Protein AF-A0A9P5X9P0-F1 (afdb_monomer_lite)

Secondary structure (DSSP, 8-state):
-HHHHHHHHHHHHHHHHHHHHHHHIIIIITTT-SS-HHHHHHHHTTTSHHHHHHHHHHHHHHHHHHHHHHHHHHHHHTTSTTHHHHHHHHHHHHHHHHHHHHHHHHHHHHHHHHHHHHHHHHHHHHHH----HHHHHHHHHHHHHHHHHHHHHHHHHHHHHHHHH-HHHHHHHHHHHHHHHHHHHHHHHHHHHHTT---HHHHHHHHHHHHHHHHHHH-----PPP------------------

Foldseek 3Di:
DVVLVVVLVVLVVVLVVLVVVLLCCLCPVVVVPPDHSVVVCVFCLVVDPSNVVSVVSVVVSVVSVLVVVLVVLCVVCVPDPCSVVVSCVSVVVVVVVVCVVCVVVVLVVVLVVLVVVVVVCVVVCVPDDDDDPVVVLVVVLSVQLSVLSVQLVVLVVQLVVLSVPGPVSNVVSVVCSVVSVVVSVVSNVVCVVVSDPPDVVVVVVVVVVVVVVVVVVVPDDDDDDDDDDDDDDDDDDDDDDDDD

Organism: NCBI:txid1400762

Structure (mmCIF, N/CA/C/O backbone):
data_AF-A0A9P5X9P0-F1
#
_entry.id   AF-A0A9P5X9P0-F1
#
loop_
_atom_site.group_PDB
_atom_site.id
_atom_site.type_symbol
_atom_site.label_atom_id
_atom_site.label_alt_id
_atom_site.label_comp_id
_atom_site.label_asym_id
_atom_site.label_entity_id
_atom_site.label_seq_id
_atom_site.pdbx_PDB_ins_code
_atom_site.Cartn_x
_atom_site.Cartn_y
_atom_site.Cartn_z
_atom_site.occupancy
_atom_site.B_iso_or_equiv
_atom_site.auth_seq_id
_atom_site.auth_comp_id
_atom_site.auth_asym_id
_atom_site.auth_atom_id
_atom_site.pdbx_PDB_model_num
ATOM 1 N N . MET A 1 1 ? -9.613 27.907 -5.417 1.00 73.50 1 MET A N 1
ATOM 2 C CA . MET A 1 1 ? -10.307 26.993 -6.353 1.00 73.50 1 MET A CA 1
ATOM 3 C C . MET A 1 1 ? -9.582 26.877 -7.683 1.00 73.50 1 MET A C 1
ATOM 5 O O . MET A 1 1 ? -9.151 25.780 -7.995 1.00 73.50 1 MET A O 1
ATOM 9 N N . LEU A 1 2 ? -9.338 27.972 -8.414 1.00 79.88 2 LEU A N 1
ATOM 10 C CA . LEU A 1 2 ? -8.606 27.913 -9.692 1.00 79.88 2 LEU A CA 1
ATOM 11 C C . LEU A 1 2 ? -7.180 27.346 -9.561 1.00 79.88 2 LEU A C 1
ATOM 13 O O . LEU A 1 2 ? -6.832 26.442 -10.306 1.00 79.88 2 LEU A O 1
ATOM 17 N N . ALA A 1 3 ? -6.411 27.777 -8.554 1.00 85.12 3 ALA A N 1
ATOM 18 C CA . ALA A 1 3 ? -5.066 27.241 -8.293 1.00 85.12 3 ALA A CA 1
ATOM 19 C C . ALA A 1 3 ? -5.053 25.732 -7.958 1.00 85.12 3 ALA A C 1
ATOM 21 O O . ALA A 1 3 ? -4.101 25.020 -8.264 1.00 85.12 3 ALA A O 1
ATOM 22 N N . TYR A 1 4 ? -6.126 25.238 -7.334 1.00 83.38 4 TYR A N 1
ATOM 23 C CA . TYR A 1 4 ? -6.281 23.821 -7.013 1.00 83.38 4 TYR A CA 1
ATOM 24 C C . TYR A 1 4 ? -6.626 23.010 -8.264 1.00 83.38 4 TYR A C 1
ATOM 26 O O . TYR A 1 4 ? -6.019 21.979 -8.528 1.00 83.38 4 TYR A O 1
ATOM 34 N N . ALA A 1 5 ? -7.560 23.520 -9.071 1.00 82.06 5 ALA A N 1
ATOM 35 C CA . ALA A 1 5 ? -7.933 22.917 -10.342 1.00 82.06 5 ALA A CA 1
ATOM 36 C C . ALA A 1 5 ? -6.744 22.861 -11.314 1.00 82.06 5 ALA A C 1
ATOM 38 O O . ALA A 1 5 ? -6.535 21.833 -11.948 1.00 82.06 5 ALA A O 1
ATOM 39 N N . SER A 1 6 ? -5.915 23.910 -11.381 1.00 89.12 6 SER A N 1
ATOM 40 C CA . SER A 1 6 ? -4.695 23.882 -12.193 1.00 89.12 6 SER A CA 1
ATOM 41 C C . SER A 1 6 ? -3.700 22.828 -11.707 1.00 89.12 6 SER A C 1
ATOM 43 O O . SER A 1 6 ? -3.125 22.126 -12.529 1.00 89.12 6 SER A O 1
ATOM 45 N N . LEU A 1 7 ? -3.532 22.660 -10.390 1.00 86.50 7 LEU A N 1
ATOM 46 C CA . LEU A 1 7 ? -2.666 21.623 -9.810 1.00 86.50 7 LEU A CA 1
ATOM 47 C C . LEU A 1 7 ? -3.134 20.209 -10.175 1.00 86.50 7 LEU A C 1
ATOM 49 O O . LEU A 1 7 ? -2.325 19.389 -10.603 1.00 86.50 7 LEU A O 1
ATOM 53 N N . VAL A 1 8 ? -4.439 19.948 -10.060 1.00 86.56 8 VAL A N 1
ATOM 54 C CA . VAL A 1 8 ? -5.038 18.663 -10.453 1.00 86.56 8 VAL A CA 1
ATOM 55 C C . VAL A 1 8 ? -4.832 18.403 -11.942 1.00 86.56 8 VAL A C 1
ATOM 57 O O . VAL A 1 8 ? -4.399 17.319 -12.314 1.00 86.56 8 VAL A O 1
ATOM 60 N N . VAL A 1 9 ? -5.072 19.401 -12.796 1.00 88.50 9 VAL A N 1
ATOM 61 C CA . VAL A 1 9 ? -4.898 19.265 -14.251 1.00 88.50 9 VAL A CA 1
ATOM 62 C C . VAL A 1 9 ? -3.436 19.011 -14.623 1.00 88.50 9 VAL A C 1
ATOM 64 O O . VAL A 1 9 ? -3.166 18.152 -15.459 1.00 88.50 9 VAL A O 1
ATOM 67 N N . ILE A 1 10 ? -2.482 19.696 -13.989 1.00 90.38 10 ILE A N 1
ATOM 68 C CA . ILE A 1 10 ? -1.046 19.465 -14.213 1.00 90.38 10 ILE A CA 1
ATOM 69 C C . ILE A 1 10 ? -0.660 18.036 -13.807 1.00 90.38 10 ILE A C 1
ATOM 71 O O . ILE A 1 10 ? 0.044 17.347 -14.550 1.00 90.38 10 ILE A O 1
ATOM 75 N N . CYS A 1 11 ? -1.152 17.564 -12.659 1.00 84.62 11 CYS A N 1
ATOM 76 C CA . CYS A 1 11 ? -0.882 16.213 -12.176 1.00 84.62 11 CYS A CA 1
ATOM 77 C C . CYS A 1 11 ? -1.492 15.152 -13.111 1.00 84.62 11 CYS A C 1
ATOM 79 O O . CYS A 1 11 ? -0.795 14.235 -13.540 1.00 84.62 11 CYS A O 1
ATOM 81 N N . GLN A 1 12 ? -2.743 15.350 -13.540 1.00 86.19 12 GLN A N 1
ATOM 82 C CA . GLN A 1 12 ? -3.437 14.470 -14.483 1.00 86.19 12 GLN A CA 1
ATOM 83 C C . GLN A 1 12 ? -2.740 14.412 -15.848 1.00 86.19 12 GLN A C 1
ATOM 85 O O . GLN A 1 12 ? -2.609 13.345 -16.443 1.00 86.19 12 GLN A O 1
ATOM 90 N N . THR A 1 13 ? -2.256 15.555 -16.337 1.00 91.00 13 THR A N 1
ATOM 91 C CA . THR A 1 13 ? -1.505 15.633 -17.599 1.00 91.00 13 THR A CA 1
ATOM 92 C C . THR A 1 13 ? -0.189 14.860 -17.500 1.00 91.00 13 THR A C 1
ATOM 94 O O . THR A 1 13 ? 0.208 14.186 -18.448 1.00 91.00 13 THR A O 1
ATOM 97 N N . SER A 1 14 ? 0.466 14.907 -16.338 1.00 90.19 14 SER A N 1
ATOM 98 C CA . SER A 1 14 ? 1.702 14.158 -16.084 1.00 90.19 14 SER A CA 1
ATOM 99 C C . SER A 1 14 ? 1.454 12.647 -16.064 1.00 90.19 14 SER A C 1
ATOM 101 O O . SER A 1 14 ? 2.230 11.900 -16.655 1.00 90.19 14 SER A O 1
ATOM 103 N N . LEU A 1 15 ? 0.346 12.196 -15.467 1.00 88.69 15 LEU A N 1
ATOM 104 C CA . LEU A 1 15 ? -0.039 10.782 -15.476 1.00 88.69 15 LEU A CA 1
ATOM 105 C C . LEU A 1 15 ? -0.358 10.290 -16.893 1.00 88.69 15 LEU A C 1
ATOM 107 O O . LEU A 1 15 ? 0.129 9.240 -17.297 1.00 88.69 15 LEU A O 1
ATOM 111 N N . LEU A 1 16 ? -1.083 11.081 -17.690 1.00 89.19 16 LEU A N 1
ATOM 112 C CA . LEU A 1 16 ? -1.350 10.746 -19.092 1.00 89.19 16 LEU A CA 1
ATOM 113 C C . LEU A 1 16 ? -0.056 10.635 -19.915 1.00 89.19 16 LEU A C 1
ATOM 115 O O . LEU A 1 16 ? 0.085 9.733 -20.743 1.00 89.19 16 LEU A O 1
ATOM 119 N N . ALA A 1 17 ? 0.905 11.533 -19.679 1.00 90.19 17 ALA A N 1
ATOM 120 C CA . ALA A 1 17 ? 2.205 11.487 -20.338 1.00 90.19 17 ALA A CA 1
ATOM 121 C C . ALA A 1 17 ? 2.996 10.225 -19.958 1.00 90.19 17 ALA A C 1
ATOM 123 O O . ALA A 1 17 ? 3.589 9.597 -20.834 1.00 90.19 17 ALA A O 1
ATOM 124 N N . LEU A 1 18 ? 2.981 9.833 -18.679 1.00 88.06 18 LEU A N 1
ATOM 125 C CA . LEU A 1 18 ? 3.622 8.602 -18.207 1.00 88.06 18 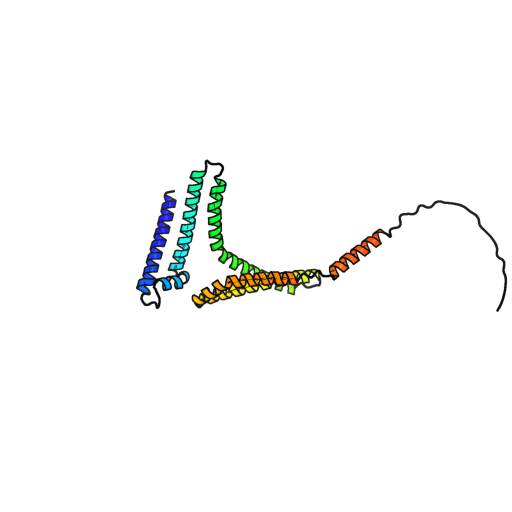LEU A CA 1
ATOM 126 C C . LEU A 1 18 ? 2.960 7.355 -18.795 1.00 88.06 18 LEU A C 1
ATOM 128 O O . LEU A 1 18 ? 3.667 6.503 -19.321 1.00 88.06 18 LEU A O 1
ATOM 132 N N . ASN A 1 19 ? 1.630 7.303 -18.810 1.00 87.12 19 ASN A N 1
ATOM 133 C CA . ASN A 1 19 ? 0.867 6.194 -19.377 1.00 87.12 19 ASN A CA 1
ATOM 134 C C . ASN A 1 19 ? 1.129 6.038 -20.890 1.00 87.12 19 ASN A C 1
ATOM 136 O O . ASN A 1 19 ? 1.378 4.944 -21.389 1.00 87.12 19 ASN A O 1
ATOM 140 N N . THR A 1 20 ? 1.211 7.156 -21.621 1.00 88.44 20 THR A N 1
ATOM 141 C CA . THR A 1 20 ? 1.586 7.142 -23.047 1.00 88.44 20 THR A CA 1
ATOM 142 C C . THR A 1 20 ? 3.012 6.623 -23.248 1.00 88.44 20 THR A C 1
ATOM 144 O O . THR A 1 20 ? 3.290 5.904 -24.208 1.00 88.44 20 THR A O 1
ATOM 147 N N . ARG A 1 21 ? 3.939 6.978 -22.351 1.00 88.62 21 ARG A N 1
ATOM 148 C CA . ARG A 1 21 ? 5.329 6.509 -22.415 1.00 88.62 21 ARG A CA 1
ATOM 149 C C . ARG A 1 21 ? 5.456 5.032 -22.076 1.00 88.62 21 ARG A C 1
ATOM 151 O O . ARG A 1 21 ? 6.222 4.340 -22.732 1.00 88.62 21 ARG A O 1
ATOM 158 N N . GLU A 1 22 ? 4.688 4.546 -21.116 1.00 85.31 22 GLU A N 1
ATOM 159 C CA . GLU A 1 22 ? 4.617 3.127 -20.782 1.00 85.31 22 GLU A CA 1
ATOM 160 C C . GLU A 1 22 ? 4.088 2.298 -21.958 1.00 85.31 22 GLU A C 1
ATOM 162 O O . GLU A 1 22 ? 4.696 1.294 -22.328 1.00 85.31 22 GLU A O 1
ATOM 167 N N . MET A 1 23 ? 3.044 2.782 -22.642 1.00 84.00 23 MET A N 1
ATOM 168 C CA . MET A 1 23 ? 2.576 2.172 -23.889 1.00 84.00 23 MET A CA 1
ATOM 169 C C . MET A 1 23 ? 3.663 2.182 -24.971 1.00 84.00 23 MET A C 1
ATOM 171 O O . MET A 1 23 ? 3.846 1.190 -25.664 1.00 84.00 23 MET A O 1
ATOM 175 N N . GLN A 1 24 ? 4.436 3.259 -25.119 1.00 86.62 24 GLN A N 1
ATOM 176 C CA . GLN A 1 24 ? 5.536 3.284 -26.092 1.00 86.62 24 GLN A CA 1
ATOM 177 C C . GLN A 1 24 ? 6.626 2.256 -25.768 1.00 86.62 24 GLN A C 1
ATOM 179 O O . GLN A 1 24 ? 7.062 1.538 -26.665 1.00 86.62 24 GLN A O 1
ATOM 184 N N . VAL A 1 25 ? 7.030 2.136 -24.502 1.00 86.69 25 VAL A N 1
ATOM 185 C CA . VAL A 1 25 ? 8.051 1.165 -24.077 1.00 86.69 25 VAL A CA 1
ATOM 186 C C . VAL A 1 25 ? 7.567 -0.271 -24.286 1.00 86.69 25 VAL A C 1
ATOM 188 O O . VAL A 1 25 ? 8.337 -1.117 -24.740 1.00 86.69 25 VAL A O 1
ATOM 191 N N . ALA A 1 26 ? 6.294 -0.546 -23.999 1.00 84.31 26 ALA A N 1
ATOM 192 C CA . ALA A 1 26 ? 5.710 -1.870 -24.174 1.00 84.31 26 ALA A CA 1
ATOM 193 C C . ALA A 1 26 ? 5.515 -2.247 -25.652 1.00 84.31 26 ALA A C 1
ATOM 195 O O . ALA A 1 26 ? 5.818 -3.369 -26.045 1.00 84.31 26 ALA A O 1
ATOM 196 N N . TYR A 1 27 ? 5.021 -1.322 -26.481 1.00 82.88 27 TYR A N 1
ATOM 197 C CA . TYR A 1 27 ? 4.648 -1.619 -27.869 1.00 82.88 27 TYR A CA 1
ATOM 198 C C . TYR A 1 27 ? 5.779 -1.411 -28.885 1.00 82.88 27 TYR A C 1
ATOM 200 O O . TYR A 1 27 ? 5.785 -2.089 -29.909 1.00 82.88 27 TYR A O 1
ATOM 208 N N . ILE A 1 28 ? 6.706 -0.476 -28.653 1.00 85.06 28 ILE A N 1
ATOM 209 C CA . ILE A 1 28 ? 7.782 -0.139 -29.602 1.00 85.06 28 ILE A CA 1
ATOM 210 C C . ILE A 1 28 ? 9.092 -0.782 -29.149 1.00 85.06 28 ILE A C 1
ATOM 212 O O . ILE A 1 28 ? 9.617 -1.656 -29.846 1.00 85.06 28 ILE A O 1
ATOM 216 N N . ASP A 1 29 ? 9.588 -0.390 -27.973 1.00 85.12 29 ASP A N 1
ATOM 217 C CA . ASP A 1 29 ? 10.908 -0.821 -27.489 1.00 85.12 29 ASP A CA 1
ATOM 218 C C . ASP A 1 29 ? 10.940 -2.325 -27.192 1.00 85.12 29 ASP A C 1
ATOM 220 O O . ASP A 1 29 ? 11.932 -2.998 -27.469 1.00 85.12 29 ASP A O 1
ATOM 224 N N . HIS A 1 30 ? 9.831 -2.867 -26.683 1.00 81.31 30 HIS A N 1
ATOM 225 C CA . HIS A 1 30 ? 9.685 -4.283 -26.343 1.00 81.31 30 HIS A CA 1
ATOM 226 C C . HIS A 1 30 ? 8.672 -4.996 -27.243 1.00 81.31 30 HIS A C 1
ATOM 228 O O . HIS A 1 30 ? 8.003 -5.937 -26.826 1.00 81.31 30 HIS A O 1
ATOM 234 N N . SER A 1 31 ? 8.621 -4.596 -28.517 1.00 76.75 31 SER A N 1
ATOM 235 C CA . SER A 1 31 ? 7.788 -5.240 -29.545 1.00 76.75 31 SER A CA 1
ATOM 236 C C . SER A 1 31 ? 8.065 -6.740 -29.720 1.00 76.75 31 SER A C 1
ATOM 238 O O . SER A 1 31 ? 7.158 -7.496 -30.055 1.00 76.75 31 SER A O 1
ATOM 240 N N . ASN A 1 32 ? 9.300 -7.183 -29.460 1.00 79.50 32 ASN A N 1
ATOM 241 C CA . ASN A 1 32 ? 9.719 -8.585 -29.576 1.00 79.50 32 ASN A CA 1
ATOM 242 C C . ASN A 1 32 ? 9.508 -9.400 -28.285 1.00 79.50 32 ASN A C 1
ATOM 244 O O . ASN A 1 32 ? 10.031 -10.512 -28.173 1.00 79.50 32 ASN A O 1
ATOM 248 N N . PHE A 1 33 ? 8.818 -8.848 -27.284 1.00 78.50 33 PHE A N 1
ATOM 249 C CA . PHE A 1 33 ? 8.523 -9.565 -26.049 1.00 78.50 33 PHE A CA 1
ATOM 250 C C . PHE A 1 33 ? 7.656 -10.797 -26.340 1.00 78.50 33 PHE A C 1
ATOM 252 O O . PHE A 1 33 ? 6.698 -10.743 -27.109 1.00 78.50 33 PHE A O 1
ATOM 259 N N . VAL A 1 34 ? 8.012 -11.931 -25.734 1.00 77.69 34 VAL A N 1
ATOM 260 C CA . VAL A 1 34 ? 7.266 -13.187 -25.871 1.00 77.69 34 VAL A CA 1
ATOM 261 C C . VAL A 1 34 ? 6.025 -13.092 -24.982 1.00 77.69 34 VAL A C 1
ATOM 263 O O . VAL A 1 34 ? 6.051 -13.501 -23.828 1.00 77.69 34 VAL A O 1
ATOM 266 N N . GLY A 1 35 ? 4.965 -12.481 -25.506 1.00 80.69 35 GLY A N 1
ATOM 267 C CA . GLY A 1 35 ? 3.707 -12.228 -24.802 1.00 80.69 35 GLY A CA 1
ATOM 268 C C . GLY A 1 35 ? 2.944 -11.066 -25.432 1.00 80.69 35 GLY A C 1
ATOM 269 O O . GLY A 1 35 ? 3.449 -10.386 -26.329 1.00 80.69 35 GLY A O 1
ATOM 270 N N . ALA A 1 36 ? 1.717 -10.816 -24.981 1.00 80.19 36 ALA A N 1
ATOM 271 C CA . ALA A 1 36 ? 1.016 -9.604 -25.394 1.00 80.19 36 ALA A CA 1
ATOM 272 C C . ALA A 1 36 ? 1.707 -8.366 -24.778 1.00 80.19 36 ALA A C 1
ATOM 274 O O . ALA A 1 36 ? 2.136 -8.423 -23.625 1.00 80.19 36 ALA A O 1
ATOM 275 N N . PRO A 1 37 ? 1.758 -7.206 -25.459 1.00 78.62 37 PRO A N 1
ATOM 276 C CA . PRO A 1 37 ? 2.313 -5.977 -24.874 1.00 78.62 37 PRO A CA 1
ATOM 277 C C . PRO A 1 37 ? 1.655 -5.573 -23.542 1.00 78.62 37 PRO A C 1
ATOM 279 O O . PRO A 1 37 ? 2.281 -4.932 -22.705 1.00 78.62 37 PRO A O 1
ATOM 282 N N . ALA A 1 38 ? 0.402 -5.982 -23.314 1.00 77.56 38 ALA A N 1
ATOM 283 C CA . ALA A 1 38 ? -0.283 -5.803 -22.035 1.00 77.56 38 ALA A CA 1
ATOM 284 C C . ALA A 1 38 ? 0.282 -6.694 -20.908 1.00 77.56 38 ALA A C 1
ATOM 286 O O . ALA A 1 38 ? 0.333 -6.253 -19.764 1.00 77.56 38 ALA A O 1
ATOM 287 N N . GLU A 1 39 ? 0.738 -7.911 -21.226 1.00 79.56 39 GLU A N 1
ATOM 288 C CA . GLU A 1 39 ? 1.374 -8.826 -20.264 1.00 79.56 39 GLU A CA 1
ATOM 289 C C . GLU A 1 39 ? 2.746 -8.296 -19.836 1.00 79.56 39 GLU A C 1
ATOM 291 O O . GLU A 1 39 ? 3.105 -8.352 -18.661 1.00 79.56 39 GLU A O 1
ATOM 296 N N . TYR A 1 40 ? 3.479 -7.677 -20.768 1.00 80.25 40 TYR A N 1
ATOM 297 C CA . TYR A 1 40 ? 4.727 -6.985 -20.452 1.00 80.25 40 TYR A CA 1
ATOM 298 C C . TYR A 1 40 ? 4.521 -5.878 -19.410 1.00 80.25 40 TYR A C 1
ATOM 300 O O . TYR A 1 40 ? 5.300 -5.780 -18.460 1.00 80.25 40 TYR A O 1
ATOM 308 N N . ILE A 1 41 ? 3.472 -5.061 -19.571 1.00 79.75 41 ILE A N 1
ATOM 309 C CA . ILE A 1 41 ? 3.139 -3.976 -18.636 1.00 79.75 41 ILE A CA 1
ATOM 310 C C . ILE A 1 41 ? 2.799 -4.551 -17.256 1.00 79.75 41 ILE A C 1
ATOM 312 O O . ILE A 1 41 ? 3.364 -4.106 -16.258 1.00 79.75 41 ILE A O 1
ATOM 316 N N . SER A 1 42 ? 1.939 -5.574 -17.181 1.00 76.44 42 SER A N 1
ATOM 317 C CA . SER A 1 42 ? 1.548 -6.169 -15.896 1.00 76.44 42 SER A CA 1
ATOM 318 C C . SER A 1 42 ? 2.714 -6.820 -15.153 1.00 76.44 42 SER A C 1
ATOM 320 O O . SER A 1 42 ? 2.791 -6.714 -13.930 1.00 76.44 42 SER A O 1
ATOM 322 N N . ASP A 1 43 ? 3.642 -7.447 -15.877 1.00 78.12 43 ASP A N 1
ATOM 323 C CA . ASP A 1 43 ? 4.802 -8.100 -15.270 1.00 78.12 43 ASP A CA 1
ATOM 324 C C . ASP A 1 43 ? 5.871 -7.098 -14.815 1.00 78.12 43 ASP A C 1
ATOM 326 O O . ASP A 1 43 ? 6.605 -7.366 -13.861 1.00 78.12 43 ASP A O 1
ATOM 330 N N . ASN A 1 44 ? 5.956 -5.931 -15.461 1.00 77.38 44 ASN A N 1
ATOM 331 C CA . ASN A 1 44 ? 7.021 -4.954 -15.224 1.00 77.38 44 ASN A CA 1
ATOM 332 C C . ASN A 1 44 ? 6.584 -3.681 -14.485 1.00 77.38 44 ASN A C 1
ATOM 334 O O . ASN A 1 44 ? 7.441 -2.842 -14.183 1.00 77.38 44 ASN A O 1
ATOM 338 N N . LEU A 1 45 ? 5.304 -3.561 -14.119 1.00 70.88 45 LEU A N 1
ATOM 339 C CA . LEU A 1 45 ? 4.704 -2.379 -13.486 1.00 70.88 45 LEU A CA 1
ATOM 340 C C . LEU A 1 45 ? 5.499 -1.870 -12.265 1.00 70.88 45 LEU A C 1
ATOM 342 O O . LEU A 1 45 ? 5.738 -0.675 -12.098 1.00 70.88 45 LEU A O 1
ATOM 346 N N . PHE A 1 46 ? 5.964 -2.790 -11.412 1.00 66.31 46 PHE A N 1
ATOM 347 C CA . PHE A 1 46 ? 6.683 -2.461 -10.173 1.00 66.31 46 PHE A CA 1
ATOM 348 C C . PHE A 1 46 ? 8.207 -2.545 -10.290 1.00 66.31 46 PHE A C 1
ATOM 350 O O . PHE A 1 46 ? 8.922 -2.167 -9.354 1.00 66.31 46 PHE A O 1
ATOM 357 N N . ILE A 1 47 ? 8.725 -3.040 -11.412 1.00 75.19 47 ILE A N 1
ATOM 358 C CA . ILE A 1 47 ? 10.164 -3.187 -11.657 1.00 75.19 47 ILE A CA 1
ATOM 359 C C . ILE A 1 47 ? 10.688 -1.925 -12.342 1.00 75.19 47 ILE A C 1
ATOM 361 O O . ILE A 1 47 ? 11.744 -1.408 -11.971 1.00 75.19 47 ILE A O 1
ATOM 365 N N . GLN A 1 48 ? 9.921 -1.383 -13.289 1.00 78.94 48 GLN A N 1
ATOM 366 C CA . GLN A 1 48 ? 10.307 -0.196 -14.034 1.00 78.94 48 GLN A CA 1
ATOM 367 C C . GLN A 1 48 ? 10.070 1.093 -13.240 1.00 78.94 48 GLN A C 1
ATOM 369 O O . GLN A 1 48 ? 9.069 1.232 -12.533 1.00 78.94 48 GLN A O 1
ATOM 374 N N . PRO A 1 49 ? 10.960 2.093 -13.383 1.00 79.56 49 PRO A N 1
ATOM 375 C CA . PRO A 1 49 ? 10.776 3.388 -12.733 1.00 79.56 49 PRO A CA 1
ATOM 376 C C . PRO A 1 49 ? 9.522 4.123 -13.234 1.00 79.56 49 PRO A C 1
ATOM 378 O O . PRO A 1 49 ? 8.967 4.932 -12.496 1.00 79.56 49 PRO A O 1
ATOM 381 N N . ILE A 1 50 ? 9.066 3.825 -14.457 1.00 82.62 50 ILE A N 1
ATOM 382 C CA . ILE A 1 50 ? 7.895 4.448 -15.087 1.00 82.62 50 ILE A CA 1
ATOM 383 C C . ILE A 1 50 ? 6.601 4.031 -14.370 1.00 82.62 50 ILE A C 1
ATOM 385 O O . ILE A 1 50 ? 5.888 4.909 -13.891 1.00 82.62 50 ILE A O 1
ATOM 389 N N . GLY A 1 51 ? 6.347 2.728 -14.193 1.00 80.88 51 GLY A N 1
ATOM 390 C CA . GLY A 1 51 ? 5.141 2.243 -13.500 1.00 80.88 51 GLY A CA 1
ATOM 391 C C . GLY A 1 51 ? 5.111 2.600 -12.004 1.00 80.88 51 GLY A C 1
ATOM 392 O O . GLY A 1 51 ? 4.063 2.934 -11.443 1.00 80.88 51 GLY A O 1
ATOM 393 N N . ARG A 1 52 ? 6.284 2.677 -11.350 1.00 77.00 52 ARG A N 1
ATOM 394 C CA . ARG A 1 52 ? 6.387 3.222 -9.980 1.00 77.00 52 ARG A CA 1
ATOM 395 C C . ARG A 1 52 ? 5.988 4.695 -9.907 1.00 77.00 52 ARG A C 1
ATOM 397 O O . ARG A 1 52 ? 5.305 5.094 -8.964 1.00 77.00 52 ARG A O 1
ATOM 404 N N . ALA A 1 53 ? 6.432 5.503 -10.871 1.00 83.50 53 ALA A N 1
ATOM 405 C CA . ALA A 1 53 ? 6.073 6.913 -10.935 1.00 83.50 53 ALA A CA 1
ATOM 406 C C . ALA A 1 53 ? 4.571 7.085 -11.203 1.00 83.50 53 ALA A C 1
ATOM 408 O O . ALA A 1 53 ? 3.929 7.864 -10.503 1.00 83.50 53 ALA A O 1
ATOM 409 N N . GLU A 1 54 ? 3.999 6.324 -12.141 1.00 83.75 54 GLU A N 1
ATOM 410 C CA . GLU A 1 54 ? 2.560 6.336 -12.440 1.00 83.75 54 GLU A CA 1
ATOM 411 C C . GLU A 1 54 ? 1.721 6.053 -11.184 1.00 83.75 54 GLU A C 1
ATOM 413 O O . GLU A 1 54 ? 0.843 6.844 -10.834 1.00 83.75 54 GLU A O 1
ATOM 418 N N . SER A 1 55 ? 2.070 5.002 -10.437 1.00 80.62 55 SER A N 1
ATOM 419 C CA . SER A 1 55 ? 1.404 4.639 -9.179 1.00 80.62 55 SER A CA 1
ATOM 420 C C . SER A 1 55 ? 1.440 5.777 -8.146 1.00 80.62 55 SER A C 1
ATOM 422 O O . SER A 1 55 ? 0.444 6.062 -7.478 1.00 80.62 55 SER A O 1
ATOM 424 N N . ALA A 1 56 ? 2.582 6.465 -8.022 1.00 83.94 56 ALA A N 1
ATOM 425 C CA . ALA A 1 56 ? 2.740 7.588 -7.099 1.00 83.94 56 ALA A CA 1
ATOM 426 C C . ALA A 1 56 ? 1.911 8.812 -7.523 1.00 83.94 56 ALA A C 1
ATOM 428 O O . ALA A 1 56 ? 1.250 9.429 -6.684 1.00 83.94 56 ALA A O 1
ATOM 429 N N . PHE A 1 57 ? 1.910 9.153 -8.815 1.00 84.12 57 PHE A N 1
ATOM 430 C CA . PHE A 1 57 ? 1.090 10.247 -9.339 1.00 84.12 57 PHE A CA 1
ATOM 431 C C . PHE A 1 57 ? -0.406 9.944 -9.212 1.00 84.12 57 PHE A C 1
ATOM 433 O O . PHE A 1 57 ? -1.159 10.841 -8.832 1.00 84.12 57 PHE A O 1
ATOM 440 N N . SER A 1 58 ? -0.828 8.694 -9.431 1.00 83.75 58 SER A N 1
ATOM 441 C CA . SER A 1 58 ? -2.219 8.268 -9.232 1.00 83.75 58 SER A CA 1
ATOM 442 C C . SER A 1 58 ? -2.669 8.508 -7.792 1.00 83.75 58 SER A C 1
ATOM 444 O O . SER A 1 58 ? -3.674 9.174 -7.566 1.00 83.75 58 SER A O 1
ATOM 446 N N . ALA A 1 59 ? -1.875 8.084 -6.804 1.00 82.44 59 ALA A N 1
ATOM 447 C CA . ALA A 1 59 ? -2.210 8.282 -5.393 1.00 82.44 59 ALA A CA 1
ATOM 448 C C . ALA A 1 59 ? -2.338 9.771 -5.005 1.00 82.44 59 ALA A C 1
ATOM 450 O O . ALA A 1 59 ? -3.189 10.148 -4.190 1.00 82.44 59 ALA A O 1
ATOM 451 N N . ILE A 1 60 ? -1.506 10.637 -5.596 1.00 83.81 60 ILE A N 1
ATOM 452 C CA . ILE A 1 60 ? -1.576 12.092 -5.396 1.00 83.81 60 ILE A CA 1
ATOM 453 C C . ILE A 1 60 ? -2.868 12.656 -6.003 1.00 83.81 60 ILE A C 1
ATOM 455 O O . ILE A 1 60 ? -3.554 13.450 -5.355 1.00 83.81 60 ILE A O 1
ATOM 459 N N . ILE A 1 61 ? -3.226 12.233 -7.217 1.00 85.94 61 ILE A N 1
ATOM 460 C CA . ILE A 1 61 ? -4.459 12.646 -7.901 1.00 85.94 61 ILE A CA 1
ATOM 461 C C . ILE A 1 61 ? -5.690 12.198 -7.120 1.00 85.94 61 ILE A C 1
ATOM 463 O O . ILE A 1 61 ? -6.602 13.002 -6.921 1.00 85.94 61 ILE A O 1
ATOM 467 N N . ASP A 1 62 ? -5.709 10.961 -6.635 1.00 81.75 62 ASP A N 1
ATOM 468 C CA . ASP A 1 62 ? -6.816 10.420 -5.847 1.00 81.75 62 ASP A CA 1
ATOM 469 C C . ASP A 1 62 ? -7.008 11.228 -4.559 1.00 81.75 62 ASP A C 1
ATOM 471 O O . ASP A 1 62 ? -8.121 11.643 -4.224 1.00 81.75 62 ASP A O 1
ATOM 475 N N . SER A 1 63 ? -5.904 11.570 -3.890 1.00 80.69 63 SER A N 1
ATOM 476 C CA . SER A 1 63 ? -5.914 12.405 -2.684 1.00 80.69 63 SER A CA 1
ATOM 477 C C . SER A 1 63 ? -6.466 13.810 -2.953 1.00 80.69 63 SER A C 1
ATOM 479 O O . SER A 1 63 ? -7.275 14.332 -2.178 1.00 80.69 63 SER A O 1
ATOM 481 N N . LEU A 1 64 ? -6.069 14.430 -4.069 1.00 82.81 64 LEU A N 1
ATOM 482 C CA . LEU A 1 64 ? -6.588 15.736 -4.476 1.00 82.81 64 LEU A CA 1
ATOM 483 C C . LEU A 1 64 ? -8.075 15.649 -4.878 1.00 82.81 64 LEU A C 1
ATOM 485 O O . LEU A 1 64 ? -8.910 16.480 -4.520 1.00 82.81 64 LEU A O 1
ATOM 489 N N . THR A 1 65 ? -8.460 14.598 -5.585 1.00 83.62 65 THR A N 1
ATOM 490 C CA . THR A 1 65 ? -9.834 14.431 -6.066 1.00 83.62 65 THR A CA 1
ATOM 491 C C . THR A 1 65 ? -10.811 14.238 -4.907 1.00 83.62 65 THR A C 1
ATOM 493 O O . THR A 1 65 ? -11.907 14.804 -4.909 1.00 83.62 65 THR A O 1
ATOM 496 N N . VAL A 1 66 ? -10.404 13.527 -3.858 1.00 77.56 66 VAL A N 1
ATOM 497 C CA . VAL A 1 66 ? -11.226 13.380 -2.654 1.00 77.56 66 VAL A CA 1
ATOM 498 C C . VAL A 1 66 ? -11.339 14.697 -1.884 1.00 77.56 66 VAL A C 1
ATOM 500 O O . VAL A 1 66 ? -12.438 15.065 -1.461 1.00 77.56 66 VAL A O 1
ATOM 503 N N . GLY A 1 67 ? -10.251 15.465 -1.764 1.00 78.00 67 GLY A N 1
ATOM 504 C CA . GLY A 1 67 ? -10.267 16.774 -1.102 1.00 78.00 67 GLY A CA 1
ATOM 505 C C . GLY A 1 67 ? -11.288 17.741 -1.714 1.00 78.00 67 GLY A C 1
ATOM 506 O O . GLY A 1 67 ? -12.072 18.366 -0.994 1.00 78.00 67 GLY A O 1
ATOM 507 N N . ILE A 1 68 ? -11.351 17.817 -3.048 1.00 83.31 68 ILE A N 1
ATOM 508 C CA . ILE A 1 68 ? -12.333 18.671 -3.736 1.00 83.31 68 ILE A CA 1
ATOM 509 C C . ILE A 1 68 ? -13.765 18.128 -3.647 1.00 83.31 68 ILE A C 1
ATOM 511 O O . ILE A 1 68 ? -14.713 18.910 -3.549 1.00 83.31 68 ILE A O 1
ATOM 515 N N . GLN A 1 69 ? -13.951 16.805 -3.643 1.00 75.94 69 GLN A N 1
ATOM 516 C CA . GLN A 1 69 ? -15.270 16.191 -3.473 1.00 75.94 69 GLN A CA 1
ATOM 517 C C . GLN A 1 69 ? -15.842 16.453 -2.073 1.00 75.94 69 GLN A C 1
ATOM 519 O O . GLN A 1 69 ? -17.015 16.816 -1.961 1.00 75.94 69 GLN A O 1
ATOM 524 N N . ILE A 1 70 ? -15.012 16.360 -1.027 1.00 77.88 70 ILE A N 1
ATOM 525 C CA . ILE A 1 70 ? -15.391 16.703 0.352 1.00 77.88 70 ILE A CA 1
ATOM 526 C C . ILE A 1 70 ? -15.735 18.190 0.454 1.00 77.88 70 ILE A C 1
ATOM 528 O O . ILE A 1 70 ? -16.768 18.536 1.025 1.00 77.88 70 ILE A O 1
ATOM 532 N N . TRP A 1 71 ? -14.923 19.073 -0.139 1.00 81.62 71 TRP A N 1
ATOM 533 C CA . TRP A 1 71 ? -15.205 20.510 -0.143 1.00 81.62 71 TRP A CA 1
ATOM 534 C C . TRP A 1 71 ? -16.545 20.833 -0.820 1.00 81.62 71 TRP A C 1
ATOM 536 O O . TRP A 1 71 ? -17.342 21.597 -0.278 1.00 81.62 71 TRP A O 1
ATOM 546 N N . ARG A 1 72 ? -16.846 20.203 -1.964 1.00 76.56 72 ARG A N 1
ATOM 547 C CA . ARG A 1 72 ? -18.121 20.389 -2.676 1.00 76.56 72 ARG A CA 1
AT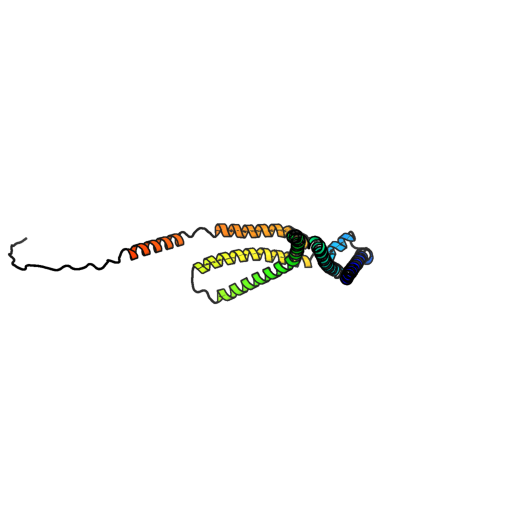OM 548 C C . ARG A 1 72 ? -19.317 19.922 -1.843 1.00 76.56 72 ARG A C 1
ATOM 550 O O . ARG A 1 72 ? -20.328 20.617 -1.793 1.00 76.56 72 ARG A O 1
ATOM 557 N N . LEU A 1 73 ? -19.204 18.769 -1.183 1.00 70.12 73 LEU A N 1
ATOM 558 C CA . LEU A 1 73 ? -20.245 18.265 -0.283 1.00 70.12 73 LEU A CA 1
ATOM 559 C C . LEU A 1 73 ? -20.432 19.187 0.925 1.00 70.12 73 LEU A C 1
ATOM 561 O O . LEU A 1 73 ? -21.563 19.489 1.293 1.00 70.12 73 LEU A O 1
ATOM 565 N N . TRP A 1 74 ? -19.341 19.691 1.498 1.00 75.12 74 TRP A N 1
ATOM 566 C CA . TRP A 1 74 ? -19.399 20.615 2.624 1.00 75.12 74 TRP A CA 1
ATOM 567 C C . TRP A 1 74 ? -20.108 21.921 2.258 1.00 75.12 74 TRP A C 1
ATOM 569 O O . TRP A 1 74 ? -21.014 22.335 2.976 1.00 75.12 74 TRP A O 1
ATOM 579 N N . VAL A 1 75 ? -19.768 22.536 1.119 1.00 81.06 75 VAL A N 1
ATOM 580 C CA . VAL A 1 75 ? -20.416 23.780 0.670 1.00 81.06 75 VAL A CA 1
ATOM 581 C C . VAL A 1 75 ? -21.924 23.583 0.488 1.00 81.06 75 VAL A C 1
ATOM 583 O O . VAL A 1 75 ? -22.699 24.392 0.993 1.00 81.06 75 VAL A O 1
ATOM 586 N N . ILE A 1 76 ? -22.346 22.491 -0.163 1.00 81.25 76 ILE A N 1
ATOM 587 C CA . ILE A 1 76 ? -23.764 22.208 -0.451 1.00 81.25 76 ILE A CA 1
ATOM 588 C C . ILE A 1 76 ? -24.561 21.923 0.829 1.00 81.25 76 ILE A C 1
ATOM 590 O O . ILE A 1 76 ? -25.673 22.423 0.988 1.00 81.25 76 ILE A O 1
ATOM 594 N N . TYR A 1 77 ? -24.005 21.132 1.748 1.00 73.94 77 TYR A N 1
ATOM 595 C CA . TYR A 1 77 ? -24.731 20.677 2.935 1.00 73.94 77 TYR A CA 1
ATOM 596 C C . TYR A 1 77 ? -24.502 21.547 4.178 1.00 73.94 77 TYR A C 1
ATOM 598 O O . TYR A 1 77 ? -25.155 21.315 5.190 1.00 73.94 77 TYR A O 1
ATOM 606 N N . SER A 1 78 ? -23.661 22.587 4.115 1.00 70.50 78 SER A N 1
ATOM 607 C CA . SER A 1 78 ? -23.348 23.481 5.249 1.00 70.50 78 SER A CA 1
ATOM 608 C C . SER A 1 78 ? -24.574 24.090 5.951 1.00 70.50 78 SER A C 1
ATOM 610 O O . SER A 1 78 ? -24.504 24.401 7.138 1.00 70.50 78 SER A O 1
ATOM 612 N N . ALA A 1 79 ? -25.711 24.209 5.256 1.00 71.12 79 ALA A N 1
ATOM 613 C CA . ALA A 1 79 ? -26.956 24.770 5.783 1.00 71.12 79 ALA A CA 1
ATOM 614 C C . ALA A 1 79 ? -27.936 23.741 6.398 1.00 71.12 79 ALA A C 1
ATOM 616 O O . ALA A 1 79 ? -28.962 24.139 6.947 1.00 71.12 79 ALA A O 1
ATOM 617 N N . THR A 1 80 ? -27.679 22.428 6.312 1.00 72.31 80 THR A N 1
ATOM 618 C CA . THR A 1 80 ? -28.623 21.376 6.757 1.00 72.31 80 THR A CA 1
ATOM 619 C C . THR A 1 80 ? -28.109 20.564 7.952 1.00 72.31 80 THR A C 1
ATOM 621 O O . THR A 1 80 ? -26.955 20.159 8.014 1.00 72.31 80 THR A O 1
ATOM 624 N N . ARG A 1 81 ? -28.997 20.245 8.908 1.00 67.56 81 ARG A N 1
ATOM 625 C CA . ARG A 1 81 ? -28.670 19.555 10.181 1.00 67.56 81 ARG A CA 1
ATOM 626 C C . ARG A 1 81 ? -28.040 18.156 10.014 1.00 67.56 81 ARG A C 1
ATOM 628 O O . ARG A 1 81 ? -27.344 17.700 10.915 1.00 67.56 81 ARG A O 1
ATOM 635 N N . TYR A 1 82 ? -28.248 17.492 8.872 1.00 64.06 82 TYR A N 1
ATOM 636 C CA . TYR A 1 82 ? -27.702 16.160 8.550 1.00 64.06 82 TYR A CA 1
ATOM 637 C C . TYR A 1 82 ? -26.350 16.191 7.810 1.00 64.06 82 TYR A C 1
ATOM 639 O O . TYR A 1 82 ? -25.851 15.139 7.408 1.00 64.06 82 TYR A O 1
ATOM 647 N N . ALA A 1 83 ? -25.734 17.370 7.659 1.00 62.12 83 ALA A N 1
ATOM 648 C CA . ALA A 1 83 ? -24.454 17.549 6.969 1.00 62.12 83 ALA A CA 1
ATOM 649 C C . ALA A 1 83 ? -23.355 16.610 7.480 1.00 62.12 83 ALA A C 1
ATOM 651 O O . ALA A 1 83 ? -22.622 16.020 6.691 1.00 62.12 83 ALA A O 1
ATOM 652 N N . PHE A 1 84 ? -23.275 16.414 8.799 1.00 64.94 84 PHE A N 1
ATOM 653 C CA . PHE A 1 84 ? -22.249 15.570 9.407 1.00 64.94 84 PHE A CA 1
ATOM 654 C C . PHE A 1 84 ? -22.350 14.101 8.966 1.00 64.94 84 PHE A C 1
ATOM 656 O O . PHE A 1 84 ? -21.333 13.515 8.614 1.00 64.94 84 PHE A O 1
ATOM 663 N N . ALA A 1 85 ? -23.550 13.513 8.893 1.00 70.19 85 ALA A N 1
ATOM 664 C CA . ALA A 1 85 ? -23.717 12.110 8.491 1.00 70.19 85 ALA A CA 1
ATOM 665 C C . ALA A 1 85 ? -23.331 11.867 7.018 1.00 70.19 85 ALA A C 1
ATOM 667 O O . ALA A 1 85 ? -22.707 10.859 6.691 1.00 70.19 85 ALA A O 1
ATOM 668 N N . ILE A 1 86 ? -23.648 12.822 6.140 1.00 67.19 86 ILE A N 1
ATOM 669 C CA . ILE A 1 86 ? -23.355 12.749 4.700 1.00 67.19 86 ILE A CA 1
ATOM 670 C C . ILE A 1 86 ? -21.860 12.978 4.415 1.00 67.19 86 ILE A C 1
ATOM 672 O O . ILE A 1 86 ? -21.342 12.448 3.439 1.00 67.19 86 ILE A O 1
ATOM 676 N N . ILE A 1 87 ? -21.148 13.715 5.276 1.00 69.94 87 ILE A N 1
ATOM 677 C CA . ILE A 1 87 ? -19.692 13.936 5.185 1.00 69.94 87 ILE A CA 1
ATOM 678 C C . ILE A 1 87 ? -18.897 12.751 5.764 1.00 69.94 87 ILE A C 1
ATOM 680 O O . ILE A 1 87 ? -17.807 12.434 5.280 1.00 69.94 87 ILE A O 1
ATOM 684 N N . ILE A 1 88 ? -19.436 12.061 6.773 1.00 76.00 88 ILE A N 1
ATOM 685 C CA . ILE A 1 88 ? -18.777 10.907 7.404 1.00 76.00 88 ILE A CA 1
ATOM 686 C C . ILE A 1 88 ? -18.630 9.737 6.423 1.00 76.00 88 ILE A C 1
ATOM 688 O O . ILE A 1 88 ? -17.589 9.096 6.395 1.00 76.00 88 ILE A O 1
ATOM 692 N N . LEU A 1 89 ? -19.624 9.477 5.573 1.00 75.88 89 LEU A N 1
ATOM 693 C CA . LEU A 1 89 ? -19.583 8.359 4.623 1.00 75.88 89 LEU A CA 1
ATOM 694 C C . LEU A 1 89 ? -18.393 8.447 3.631 1.00 75.88 89 LEU A C 1
ATOM 696 O O . LEU A 1 89 ? -17.588 7.516 3.593 1.00 75.88 89 LEU A O 1
ATOM 700 N N . PRO A 1 90 ? -18.203 9.536 2.861 1.00 72.06 90 PRO A N 1
ATOM 701 C CA . PRO A 1 90 ? -17.075 9.663 1.939 1.00 72.06 90 PRO A CA 1
ATOM 702 C C . PRO A 1 90 ? -15.723 9.806 2.650 1.00 72.06 90 PRO A C 1
ATOM 704 O O . PRO A 1 90 ? -14.719 9.327 2.129 1.00 72.06 90 PRO A O 1
ATOM 707 N N . THR A 1 91 ? -15.668 10.400 3.848 1.00 73.62 91 THR A N 1
ATOM 708 C CA . THR A 1 91 ? -14.416 10.441 4.630 1.00 73.62 91 THR A CA 1
ATOM 709 C C . THR A 1 91 ? -14.028 9.062 5.166 1.00 73.62 91 THR A C 1
ATOM 711 O O . THR A 1 91 ? -12.844 8.733 5.192 1.00 73.62 91 THR A O 1
ATOM 714 N N . LEU A 1 92 ? -15.002 8.219 5.516 1.00 73.00 92 LEU A N 1
ATOM 715 C CA . LEU A 1 92 ? -14.780 6.842 5.955 1.00 73.00 92 LEU A CA 1
ATOM 716 C C . LEU A 1 92 ? -14.331 5.937 4.798 1.00 73.00 92 LEU A C 1
ATOM 718 O O . LEU A 1 92 ? -13.416 5.136 4.977 1.00 73.00 92 LEU A O 1
ATOM 722 N N . LEU A 1 93 ? -14.895 6.108 3.598 1.00 71.69 93 LEU A N 1
ATOM 723 C CA . LEU A 1 93 ? -14.424 5.415 2.391 1.00 71.69 93 LEU A CA 1
ATOM 724 C C . LEU A 1 93 ? -13.003 5.840 1.993 1.00 71.69 93 LEU A C 1
ATOM 726 O O . LEU A 1 93 ? -12.189 4.995 1.626 1.00 71.69 93 LEU A O 1
ATOM 730 N N . PHE A 1 94 ? -12.671 7.126 2.129 1.00 68.94 94 PHE A N 1
ATOM 731 C CA . PHE A 1 94 ? -11.307 7.607 1.912 1.00 68.94 94 PHE A CA 1
ATOM 732 C C . PHE A 1 94 ? -10.319 7.046 2.939 1.00 68.94 94 PHE A C 1
ATOM 734 O O . PHE A 1 94 ? -9.241 6.582 2.575 1.00 68.94 94 PHE A O 1
ATOM 741 N N . LEU A 1 95 ? -10.703 7.023 4.219 1.00 69.69 95 LEU A N 1
ATOM 742 C CA . LEU A 1 95 ? -9.916 6.366 5.261 1.00 69.69 95 LEU A CA 1
ATOM 743 C C . LEU A 1 95 ? -9.700 4.885 4.943 1.00 69.69 95 LEU A C 1
ATOM 745 O O . LEU A 1 95 ? -8.590 4.397 5.110 1.00 69.69 95 LEU A O 1
ATOM 749 N N . CYS A 1 96 ? -10.715 4.186 4.431 1.00 69.44 96 CYS A N 1
ATOM 750 C CA . CYS A 1 96 ? -10.590 2.792 4.013 1.00 69.44 96 CYS A CA 1
ATOM 751 C C . CYS A 1 96 ? -9.538 2.613 2.903 1.00 69.44 96 CYS A C 1
ATOM 753 O O . CYS A 1 96 ? -8.672 1.749 3.023 1.00 69.44 96 CYS A O 1
ATOM 755 N N . PHE A 1 97 ? -9.534 3.475 1.883 1.00 71.31 97 PHE A N 1
ATOM 756 C CA . PHE A 1 97 ? -8.517 3.460 0.825 1.00 71.31 97 PHE A CA 1
ATOM 757 C C . PHE A 1 97 ? -7.095 3.710 1.361 1.00 71.31 97 PHE A C 1
ATOM 759 O O . PHE A 1 97 ? -6.172 2.951 1.064 1.00 71.31 97 PHE A O 1
ATOM 766 N N . VAL A 1 98 ? -6.912 4.728 2.210 1.00 69.81 98 VAL A N 1
ATOM 767 C CA . VAL A 1 98 ? -5.605 5.040 2.820 1.00 69.81 98 VAL A CA 1
ATOM 768 C C . VAL A 1 98 ? -5.128 3.908 3.734 1.00 69.81 98 VAL A C 1
ATOM 770 O O . VAL A 1 98 ? -3.937 3.596 3.762 1.00 69.81 98 VAL A O 1
ATOM 773 N N . VAL A 1 99 ? -6.041 3.259 4.460 1.00 72.00 99 VAL A N 1
ATOM 774 C CA . VAL A 1 99 ? -5.733 2.092 5.299 1.00 72.00 99 VAL A CA 1
ATOM 775 C C . VAL A 1 99 ? -5.221 0.934 4.448 1.00 72.00 99 VAL A C 1
ATOM 777 O O . VAL A 1 99 ? -4.204 0.348 4.796 1.00 72.00 99 VAL A O 1
ATOM 780 N N . ILE A 1 100 ? -5.843 0.647 3.303 1.00 66.81 100 ILE A N 1
ATOM 781 C CA . ILE A 1 100 ? -5.375 -0.417 2.400 1.00 66.81 100 ILE A CA 1
ATOM 782 C C . ILE A 1 100 ? -3.960 -0.109 1.880 1.00 66.81 100 ILE A C 1
ATOM 784 O O . ILE A 1 100 ? -3.100 -0.988 1.891 1.00 66.81 100 ILE A O 1
ATOM 788 N N . ALA A 1 101 ? -3.676 1.142 1.503 1.00 64.75 101 ALA A N 1
ATOM 789 C CA . ALA A 1 101 ? -2.345 1.551 1.045 1.00 64.75 101 ALA A CA 1
ATOM 790 C C . ALA A 1 101 ? -1.279 1.513 2.161 1.00 64.75 101 ALA A C 1
ATOM 792 O O . ALA A 1 101 ? -0.125 1.155 1.925 1.00 64.75 101 ALA A O 1
ATOM 793 N N . THR A 1 102 ? -1.655 1.860 3.393 1.00 63.16 102 THR A N 1
ATOM 794 C CA . THR A 1 102 ? -0.747 1.852 4.554 1.00 63.16 102 THR A CA 1
ATOM 795 C C . THR A 1 102 ? -0.606 0.479 5.206 1.00 63.16 102 THR A C 1
ATOM 797 O O . THR A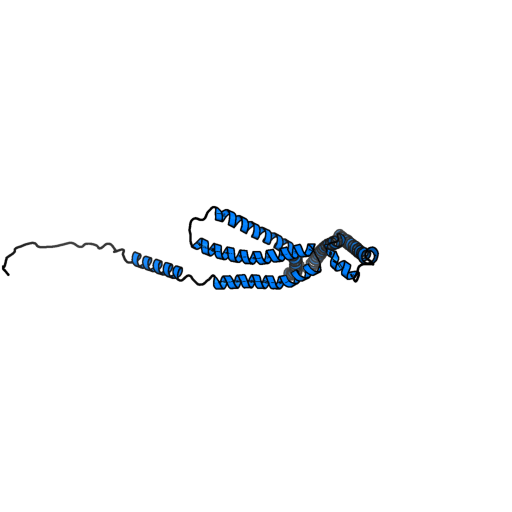 1 102 ? 0.366 0.262 5.929 1.00 63.16 102 THR A O 1
ATOM 800 N N . GLN A 1 103 ? -1.498 -0.471 4.909 1.00 68.00 103 GLN A N 1
ATOM 801 C CA . GLN A 1 103 ? -1.493 -1.826 5.462 1.00 68.00 103 GLN A CA 1
ATOM 802 C C . GLN A 1 103 ? -0.140 -2.517 5.270 1.00 68.00 103 GLN A C 1
ATOM 804 O O . GLN A 1 103 ? 0.389 -3.091 6.216 1.00 68.00 103 GLN A O 1
ATOM 809 N N . LEU A 1 104 ? 0.458 -2.393 4.082 1.00 63.16 104 LEU A N 1
ATOM 810 C CA . LEU A 1 104 ? 1.772 -2.968 3.771 1.00 63.16 104 LEU A CA 1
ATOM 811 C C . LEU A 1 104 ? 2.898 -2.368 4.629 1.00 63.16 104 LEU A C 1
ATOM 813 O O . LEU A 1 104 ? 3.809 -3.074 5.051 1.00 63.16 104 LEU A O 1
ATOM 817 N N . ALA A 1 105 ? 2.846 -1.068 4.919 1.00 67.81 105 ALA A N 1
ATOM 818 C CA . ALA A 1 105 ? 3.834 -0.425 5.783 1.00 67.81 105 ALA A CA 1
ATOM 819 C C . ALA A 1 105 ? 3.623 -0.810 7.257 1.00 67.81 105 ALA A C 1
ATOM 821 O O . ALA A 1 105 ? 4.585 -1.046 7.987 1.00 67.81 105 ALA A O 1
ATOM 822 N N . ILE A 1 106 ? 2.363 -0.909 7.689 1.00 69.75 106 ILE A N 1
ATOM 823 C CA . ILE A 1 106 ? 1.992 -1.280 9.057 1.00 69.75 106 ILE A CA 1
ATOM 824 C C . ILE A 1 106 ? 2.415 -2.722 9.355 1.00 69.75 106 ILE A C 1
ATOM 826 O O . ILE A 1 106 ? 3.003 -2.961 10.407 1.00 69.75 106 ILE A O 1
ATOM 830 N N . THR A 1 107 ? 2.201 -3.670 8.440 1.00 67.50 107 THR A N 1
ATOM 831 C CA . THR A 1 107 ? 2.627 -5.068 8.627 1.00 67.50 107 THR A CA 1
ATOM 832 C C . THR A 1 107 ? 4.147 -5.186 8.726 1.00 67.50 107 THR A C 1
ATOM 834 O O . THR A 1 107 ? 4.657 -5.847 9.631 1.00 67.50 107 THR A O 1
ATOM 837 N N . VAL A 1 108 ? 4.905 -4.461 7.900 1.00 68.75 108 VAL A N 1
ATOM 838 C CA . VAL A 1 108 ? 6.377 -4.426 7.989 1.00 68.75 108 VAL A CA 1
ATOM 839 C C . VAL A 1 108 ? 6.859 -3.808 9.312 1.00 68.75 108 VAL A C 1
ATOM 841 O O . VAL A 1 108 ? 7.779 -4.318 9.949 1.00 68.75 108 VAL A O 1
ATOM 844 N N . ILE A 1 109 ? 6.227 -2.735 9.788 1.00 73.0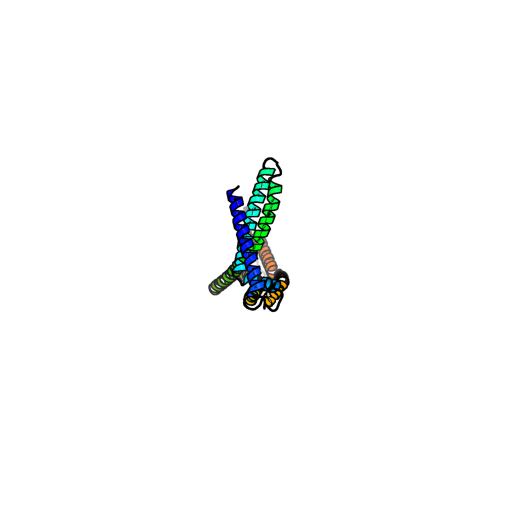6 109 ILE A N 1
ATOM 845 C CA . ILE A 1 109 ? 6.601 -2.102 11.064 1.00 73.06 109 ILE A CA 1
ATOM 846 C C . ILE A 1 109 ? 6.262 -3.013 12.254 1.00 73.06 109 ILE A C 1
ATOM 848 O O . ILE A 1 109 ? 7.070 -3.165 13.175 1.00 73.06 109 ILE A O 1
ATOM 852 N N . VAL A 1 110 ? 5.083 -3.639 12.243 1.00 67.00 110 VAL A N 1
ATOM 853 C CA . VAL A 1 110 ? 4.627 -4.542 13.308 1.00 67.00 110 VAL A CA 1
ATOM 854 C C . VAL A 1 110 ? 5.501 -5.794 13.369 1.00 67.00 110 VAL A C 1
ATOM 856 O O . VAL A 1 110 ? 5.915 -6.182 14.461 1.00 67.00 110 VAL A O 1
ATOM 859 N N . THR A 1 111 ? 5.867 -6.381 12.230 1.00 73.06 111 THR A N 1
ATOM 860 C CA . THR A 1 111 ? 6.761 -7.551 12.180 1.00 73.06 111 THR A CA 1
ATOM 861 C C . THR A 1 111 ? 8.150 -7.229 12.739 1.00 73.06 111 THR A C 1
ATOM 863 O O . THR A 1 111 ? 8.639 -7.954 13.608 1.00 73.06 111 THR A O 1
ATOM 866 N N . VAL A 1 112 ? 8.755 -6.096 12.359 1.00 72.44 112 VAL A N 1
ATOM 867 C CA . VAL A 1 112 ? 10.037 -5.633 12.932 1.00 72.44 112 VAL A CA 1
ATOM 868 C C . VAL A 1 112 ? 9.929 -5.429 14.443 1.00 72.44 112 VAL A C 1
ATOM 870 O O . VAL A 1 112 ? 10.820 -5.835 15.195 1.00 72.44 112 VAL A O 1
ATOM 873 N N . LEU A 1 113 ? 8.831 -4.840 14.917 1.00 71.94 113 LEU A N 1
ATOM 874 C CA . LEU A 1 113 ? 8.606 -4.601 16.339 1.00 71.94 113 LEU A CA 1
ATOM 875 C C . LEU A 1 113 ? 8.422 -5.909 17.123 1.00 71.94 113 LEU A C 1
ATOM 877 O O . LEU A 1 113 ? 8.944 -6.035 18.234 1.00 71.94 113 LEU A O 1
ATOM 881 N N . VAL A 1 114 ? 7.733 -6.898 16.548 1.00 74.31 114 VAL A N 1
ATOM 882 C CA . VAL A 1 114 ? 7.560 -8.236 17.131 1.00 74.31 114 VAL A CA 1
ATOM 883 C C . VAL A 1 114 ? 8.903 -8.958 17.228 1.00 74.31 114 VAL A C 1
ATOM 885 O O . VAL A 1 114 ? 9.246 -9.434 18.313 1.00 74.31 114 VAL A O 1
ATOM 888 N N . VAL A 1 115 ? 9.715 -8.950 16.165 1.00 69.25 115 VAL A N 1
ATOM 889 C CA . VAL A 1 115 ? 11.071 -9.530 16.162 1.00 69.25 115 VAL A CA 1
ATOM 890 C C . VAL A 1 115 ? 11.988 -8.815 17.167 1.00 69.25 115 VAL A C 1
ATOM 892 O O . VAL A 1 115 ? 12.691 -9.462 17.946 1.00 69.25 115 VAL A O 1
ATOM 895 N N . ALA A 1 116 ? 11.950 -7.483 17.239 1.00 74.31 116 ALA A N 1
ATOM 896 C CA . ALA A 1 116 ? 12.736 -6.708 18.201 1.00 74.31 116 ALA A CA 1
ATOM 897 C C . ALA A 1 116 ? 12.329 -6.991 19.658 1.00 74.31 116 ALA A C 1
ATOM 899 O O . ALA A 1 116 ? 13.186 -7.107 20.543 1.00 74.31 116 ALA A O 1
ATOM 900 N N . ARG A 1 117 ? 11.024 -7.138 19.921 1.00 67.12 117 ARG A N 1
ATOM 901 C CA . ARG A 1 117 ? 10.488 -7.486 21.244 1.00 67.12 117 ARG A CA 1
ATOM 902 C C . ARG A 1 117 ? 10.888 -8.908 21.652 1.00 67.12 117 ARG A C 1
ATOM 904 O O . ARG A 1 117 ? 11.286 -9.099 22.798 1.00 67.12 117 ARG A O 1
ATOM 911 N N . LEU A 1 118 ? 10.879 -9.857 20.713 1.00 65.44 118 LEU A N 1
ATOM 912 C CA . LEU A 1 118 ? 11.403 -11.227 20.842 1.00 65.44 118 LEU A CA 1
ATOM 913 C C . LEU A 1 118 ? 12.879 -11.241 21.269 1.00 65.44 118 LEU A C 1
ATOM 915 O O . LEU A 1 118 ? 13.260 -11.910 22.232 1.00 65.44 118 LEU A O 1
ATOM 919 N N . LEU A 1 119 ? 13.709 -10.452 20.584 1.00 70.81 119 LEU A N 1
ATOM 920 C CA . LEU A 1 119 ? 15.141 -10.356 20.866 1.00 70.81 119 LEU A CA 1
ATOM 921 C C . LEU A 1 119 ? 15.422 -9.671 22.210 1.00 70.81 119 LEU A C 1
ATOM 923 O O . LEU A 1 119 ? 16.329 -10.095 22.929 1.00 70.81 119 LEU A O 1
ATOM 927 N N . ARG A 1 120 ? 14.634 -8.657 22.594 1.00 69.69 120 ARG A N 1
ATOM 928 C CA . ARG A 1 120 ? 14.722 -8.036 23.928 1.00 69.69 120 ARG A CA 1
ATOM 929 C C . ARG A 1 120 ? 14.299 -8.993 25.036 1.00 69.69 120 ARG A C 1
ATOM 931 O O . ARG A 1 120 ? 15.026 -9.108 26.016 1.00 69.69 120 ARG A O 1
ATOM 938 N N . ILE A 1 121 ? 13.176 -9.695 24.877 1.00 71.69 121 ILE A N 1
ATOM 939 C CA . ILE A 1 121 ? 12.684 -10.666 25.864 1.00 71.69 121 ILE A CA 1
ATOM 940 C C . ILE A 1 121 ? 13.716 -11.765 26.072 1.00 71.69 121 ILE A C 1
ATOM 942 O O . ILE A 1 121 ? 14.074 -12.017 27.213 1.00 71.69 121 ILE A O 1
ATOM 946 N N . ARG A 1 122 ? 14.290 -12.330 25.003 1.00 65.31 122 ARG A N 1
ATOM 947 C CA . ARG A 1 122 ? 15.351 -13.342 25.103 1.00 65.31 122 ARG A CA 1
ATOM 948 C C . ARG A 1 122 ? 16.593 -12.827 25.841 1.00 65.31 122 ARG A C 1
ATOM 950 O O . ARG A 1 122 ? 17.124 -13.539 26.685 1.00 65.31 122 ARG A O 1
ATOM 957 N N . ARG A 1 123 ? 17.040 -11.595 25.565 1.00 64.94 123 ARG A N 1
ATOM 958 C CA . ARG A 1 123 ? 18.197 -10.986 26.255 1.00 64.94 123 ARG A CA 1
ATOM 959 C C . ARG A 1 123 ? 17.927 -10.713 27.735 1.00 64.94 123 ARG A C 1
ATOM 961 O O . ARG A 1 123 ? 18.810 -10.918 28.556 1.00 64.94 123 ARG A O 1
ATOM 968 N N . VAL A 1 124 ? 16.719 -10.273 28.078 1.00 65.00 124 VAL A N 1
ATOM 969 C CA . VAL A 1 124 ? 16.326 -9.980 29.465 1.00 65.00 124 VAL A CA 1
ATOM 970 C C . VAL A 1 124 ? 16.078 -11.271 30.258 1.00 65.00 124 VAL A C 1
ATOM 972 O O . VAL A 1 124 ? 16.444 -11.342 31.427 1.00 65.00 124 VAL A O 1
ATOM 975 N N . HIS A 1 125 ? 15.539 -12.317 29.622 1.00 56.62 125 HIS A N 1
ATOM 976 C CA . HIS A 1 125 ? 15.278 -13.615 30.254 1.00 56.62 125 HIS A CA 1
ATOM 977 C C . HIS A 1 125 ? 16.549 -14.351 30.683 1.00 56.62 125 HIS A C 1
ATOM 979 O O . HIS A 1 125 ? 16.565 -14.977 31.739 1.00 56.62 125 HIS A O 1
ATOM 985 N N . ILE A 1 126 ? 17.615 -14.262 29.879 1.00 60.38 126 ILE A N 1
ATOM 986 C CA . ILE A 1 126 ? 18.914 -14.879 30.191 1.00 60.38 126 ILE A CA 1
ATOM 987 C C . ILE A 1 126 ? 19.535 -14.247 31.450 1.00 60.38 126 ILE A C 1
ATOM 989 O O . ILE A 1 126 ? 20.285 -14.911 32.158 1.00 60.38 126 ILE A O 1
ATOM 993 N N . ASN A 1 127 ? 19.166 -13.004 31.779 1.00 58.53 127 ASN A N 1
ATOM 994 C CA . ASN A 1 127 ? 19.784 -12.252 32.869 1.00 58.53 127 ASN A CA 1
ATOM 995 C C . ASN A 1 127 ? 19.041 -12.321 34.217 1.00 58.53 127 ASN A C 1
ATOM 997 O O . ASN A 1 127 ? 19.595 -11.844 35.201 1.00 58.53 127 ASN A O 1
ATOM 1001 N N . LEU A 1 128 ? 17.809 -12.852 34.299 1.00 61.69 128 LEU A N 1
ATOM 1002 C CA . LEU A 1 128 ? 16.944 -12.610 35.475 1.00 61.69 128 LEU A CA 1
ATOM 1003 C C . LEU A 1 128 ? 16.219 -13.823 36.081 1.00 61.69 128 LEU A C 1
ATOM 1005 O O . LEU A 1 128 ? 15.453 -13.638 37.025 1.00 61.69 128 LEU A O 1
ATOM 1009 N N . MET A 1 129 ? 16.396 -15.054 35.595 1.00 56.53 129 MET A N 1
ATOM 1010 C CA . MET A 1 129 ? 15.496 -16.148 35.992 1.00 56.53 129 MET A CA 1
ATOM 1011 C C . MET A 1 129 ? 15.848 -16.809 37.341 1.00 56.53 129 MET A C 1
ATOM 1013 O O . MET A 1 129 ? 16.360 -17.923 37.404 1.00 56.53 129 MET A O 1
ATOM 1017 N N . GLY A 1 130 ? 15.501 -16.100 38.420 1.00 52.59 130 GLY A N 1
ATOM 1018 C CA . GLY A 1 130 ? 15.082 -16.651 39.710 1.00 52.59 130 GLY A CA 1
ATOM 1019 C C . GLY A 1 130 ? 13.558 -16.867 39.741 1.00 52.59 130 GLY A C 1
ATOM 1020 O O . GLY A 1 130 ? 12.789 -16.192 39.064 1.00 52.59 130 GLY A O 1
ATOM 1021 N N . THR A 1 131 ? 13.131 -17.877 40.484 1.00 61.22 131 THR A N 1
ATOM 1022 C CA . THR A 1 131 ? 11.940 -18.716 40.288 1.00 61.22 131 THR A CA 1
ATOM 1023 C C . THR A 1 131 ? 10.592 -18.083 40.691 1.00 61.22 131 THR A C 1
ATOM 1025 O O . THR A 1 131 ? 10.396 -17.744 41.854 1.00 61.22 131 THR A O 1
ATOM 1028 N N . SER A 1 132 ? 9.599 -18.045 39.785 1.00 65.44 132 SER A N 1
ATOM 1029 C CA . SER A 1 132 ? 8.166 -18.052 40.154 1.00 65.44 132 SER A CA 1
ATOM 1030 C C . SER A 1 132 ? 7.301 -18.747 39.089 1.00 65.44 132 SER A C 1
ATOM 1032 O O . SER A 1 132 ? 7.446 -18.505 37.888 1.00 65.44 132 SER A O 1
ATOM 1034 N N . ASP A 1 133 ? 6.405 -19.645 39.514 1.00 64.19 133 ASP A N 1
ATOM 1035 C CA . ASP A 1 133 ? 5.631 -20.515 38.607 1.00 64.19 133 ASP A CA 1
ATOM 1036 C C . ASP A 1 133 ? 4.556 -19.769 37.799 1.00 64.19 133 ASP A C 1
ATOM 1038 O O . ASP A 1 133 ? 4.209 -20.181 36.692 1.00 64.19 133 ASP A O 1
ATOM 1042 N N . ILE A 1 134 ? 4.113 -18.607 38.286 1.00 61.25 134 ILE A N 1
ATOM 1043 C CA . ILE A 1 134 ? 3.198 -17.706 37.570 1.00 61.25 134 ILE A CA 1
ATOM 1044 C C . ILE A 1 134 ? 3.871 -17.151 36.305 1.00 61.25 134 ILE A C 1
ATOM 1046 O O . ILE A 1 134 ? 3.269 -17.127 35.232 1.00 61.25 134 ILE A O 1
ATOM 1050 N N . SER A 1 135 ? 5.153 -16.784 36.389 1.00 61.03 135 SER A N 1
ATOM 1051 C CA . SER A 1 135 ? 5.900 -16.237 35.249 1.00 61.03 135 SER A CA 1
ATOM 1052 C C . SER A 1 135 ? 6.079 -17.265 34.128 1.00 61.03 135 SER A C 1
ATOM 1054 O O . SER A 1 135 ? 6.066 -16.896 32.956 1.00 61.03 135 SER A O 1
ATOM 1056 N N . LYS A 1 136 ? 6.175 -18.562 34.460 1.00 65.00 136 LYS A N 1
ATOM 1057 C CA . LYS A 1 136 ? 6.294 -19.650 33.471 1.00 65.00 136 LYS A CA 1
ATOM 1058 C C . LYS A 1 136 ? 5.021 -19.810 32.633 1.00 65.00 136 LYS A C 1
ATOM 1060 O O . LYS A 1 136 ? 5.116 -19.961 31.417 1.00 65.00 136 LYS A O 1
ATOM 1065 N N . GLN A 1 137 ? 3.840 -19.722 33.252 1.00 66.88 137 GLN A N 1
ATOM 1066 C CA . GLN A 1 137 ? 2.560 -19.798 32.532 1.00 66.88 137 GLN A CA 1
ATOM 1067 C C . GLN A 1 137 ? 2.341 -18.596 31.605 1.00 66.88 137 GLN A C 1
ATOM 1069 O O . GLN A 1 137 ? 1.993 -18.780 30.438 1.00 66.88 137 GLN A O 1
ATOM 1074 N N . TYR A 1 138 ? 2.605 -17.373 32.077 1.00 65.12 138 TYR A N 1
ATOM 1075 C CA . TYR A 1 138 ? 2.517 -16.181 31.226 1.00 65.12 138 TYR A CA 1
ATOM 1076 C C . TYR A 1 138 ? 3.541 -16.211 30.084 1.00 65.12 138 TYR A C 1
ATOM 1078 O O . TYR A 1 138 ? 3.202 -15.877 28.949 1.00 65.12 138 TYR A O 1
ATOM 1086 N N . MET A 1 139 ? 4.766 -16.674 30.348 1.00 72.06 139 MET A N 1
ATOM 1087 C CA . MET A 1 139 ? 5.802 -16.805 29.323 1.00 72.06 139 MET A CA 1
ATOM 1088 C C . MET A 1 139 ? 5.440 -17.847 28.258 1.00 72.06 139 MET A C 1
ATOM 1090 O O . MET A 1 139 ? 5.701 -17.617 27.083 1.00 72.06 139 MET A O 1
ATOM 1094 N N . SER A 1 140 ? 4.771 -18.944 28.630 1.00 71.69 140 SER A N 1
ATOM 1095 C CA . SER A 1 140 ? 4.276 -19.943 27.673 1.00 71.69 140 SER A CA 1
ATOM 1096 C C . SER A 1 140 ? 3.219 -19.370 26.725 1.00 71.69 140 SER A C 1
ATOM 1098 O O . SER A 1 140 ? 3.275 -19.635 25.529 1.00 71.69 140 SER A O 1
ATOM 1100 N N . ILE A 1 141 ? 2.273 -18.565 27.227 1.00 68.81 141 ILE A N 1
ATOM 1101 C CA . ILE A 1 141 ? 1.235 -17.922 26.398 1.00 68.81 141 ILE A CA 1
ATOM 1102 C C . ILE A 1 141 ? 1.865 -16.887 25.459 1.00 68.81 141 ILE A C 1
ATOM 1104 O O . ILE A 1 141 ? 1.528 -16.825 24.279 1.00 68.81 141 ILE A O 1
ATOM 1108 N N . VAL A 1 142 ? 2.812 -16.089 25.961 1.00 67.75 142 VAL A N 1
ATOM 1109 C CA . VAL A 1 142 ? 3.542 -15.119 25.134 1.00 67.75 142 VAL A CA 1
ATOM 1110 C C . VAL A 1 142 ? 4.373 -15.831 24.064 1.00 67.75 142 VAL A C 1
ATOM 1112 O O . VAL A 1 142 ? 4.312 -15.434 22.905 1.00 67.75 142 VAL A O 1
ATOM 1115 N N . ALA A 1 143 ? 5.089 -16.905 24.411 1.00 71.62 143 ALA A N 1
ATOM 1116 C CA . ALA A 1 143 ? 5.847 -17.716 23.456 1.00 71.62 143 ALA A CA 1
ATOM 1117 C C . ALA A 1 143 ? 4.944 -18.322 22.370 1.00 71.62 143 ALA A C 1
ATOM 1119 O O . ALA A 1 143 ? 5.305 -18.331 21.199 1.00 71.62 143 ALA A O 1
ATOM 1120 N N . MET A 1 144 ? 3.742 -18.748 22.746 1.00 72.94 144 MET A N 1
ATOM 1121 C CA . MET A 1 144 ? 2.750 -19.320 21.841 1.00 72.94 144 MET A CA 1
ATOM 1122 C C . MET A 1 144 ? 2.185 -18.298 20.837 1.00 72.94 144 MET A C 1
ATOM 1124 O O . MET A 1 144 ? 2.049 -18.595 19.648 1.00 72.94 144 MET A O 1
ATOM 1128 N N . LEU A 1 145 ? 1.881 -17.077 21.293 1.00 69.81 145 LEU A N 1
ATOM 1129 C CA . LEU A 1 145 ? 1.462 -15.978 20.412 1.00 69.81 145 LEU A CA 1
ATOM 1130 C C . LEU A 1 145 ? 2.586 -15.572 19.456 1.00 69.81 145 LEU A C 1
ATOM 1132 O O . LEU A 1 145 ? 2.356 -15.325 18.276 1.00 69.81 145 LEU A O 1
ATOM 1136 N N . VAL A 1 146 ? 3.811 -15.542 19.971 1.00 71.00 146 VAL A N 1
ATOM 1137 C CA . VAL A 1 146 ? 5.012 -15.190 19.218 1.00 71.00 146 VAL A CA 1
ATOM 1138 C C . VAL A 1 146 ? 5.346 -16.225 18.140 1.00 71.00 146 VAL A C 1
ATOM 1140 O O . VAL A 1 146 ? 5.691 -15.842 17.028 1.00 71.00 146 VAL A O 1
ATOM 1143 N N . GLU A 1 147 ? 5.212 -17.518 18.429 1.00 72.94 147 GLU A N 1
ATOM 1144 C CA . GLU A 1 147 ? 5.407 -18.598 17.450 1.00 72.94 147 GLU A CA 1
ATOM 1145 C C . GLU A 1 147 ? 4.401 -18.508 16.294 1.00 72.94 147 GLU A C 1
ATOM 1147 O O . GLU A 1 147 ? 4.752 -18.727 15.138 1.00 72.94 147 GLU A O 1
ATOM 1152 N N . SER A 1 148 ? 3.165 -18.102 16.594 1.00 75.88 148 SER A N 1
ATOM 1153 C CA . SER A 1 148 ? 2.116 -17.919 15.584 1.00 75.88 148 SER A CA 1
ATOM 1154 C C . SER A 1 148 ? 2.375 -16.689 14.705 1.00 75.88 148 SER A C 1
ATOM 1156 O O . SER A 1 148 ? 2.151 -16.734 13.500 1.00 75.88 148 SER A O 1
ATOM 1158 N N . TYR A 1 149 ? 2.926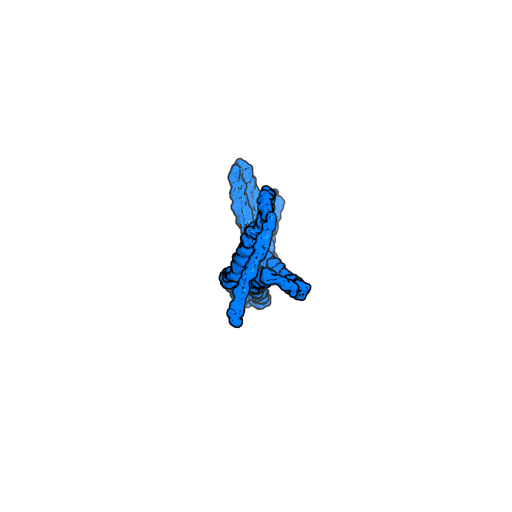 -15.619 15.286 1.00 73.31 149 TYR A N 1
ATOM 1159 C CA . TYR A 1 149 ? 3.383 -14.437 14.544 1.00 73.31 149 TYR A CA 1
ATOM 1160 C C . TYR A 1 149 ? 4.630 -14.718 13.693 1.00 73.31 149 TYR A C 1
ATOM 1162 O O . TYR A 1 149 ? 4.818 -14.123 12.635 1.00 73.31 149 TYR A O 1
ATOM 1170 N N . ALA A 1 150 ? 5.492 -15.638 14.137 1.00 74.25 150 ALA A N 1
ATOM 1171 C CA . ALA A 1 150 ? 6.667 -16.037 13.374 1.00 74.25 150 ALA A CA 1
ATOM 1172 C C . ALA A 1 150 ? 6.274 -16.713 12.051 1.00 74.25 150 ALA A C 1
ATOM 1174 O O . ALA A 1 150 ? 6.911 -16.452 11.033 1.00 74.25 150 ALA A O 1
ATOM 1175 N N . LEU A 1 151 ? 5.204 -17.517 12.044 1.00 77.75 151 LEU A N 1
ATOM 1176 C CA . LEU A 1 151 ? 4.700 -18.173 10.834 1.00 77.75 151 LEU A CA 1
ATOM 1177 C C . LEU A 1 151 ? 4.279 -17.154 9.761 1.00 77.75 151 LEU A C 1
ATOM 1179 O O . LEU A 1 151 ? 4.686 -17.279 8.608 1.00 77.75 151 LEU A O 1
ATOM 1183 N N . GLU A 1 152 ? 3.538 -16.116 10.156 1.00 73.19 152 GLU A N 1
ATOM 1184 C CA . GLU A 1 152 ? 3.131 -15.017 9.268 1.00 73.19 152 GLU A CA 1
ATOM 1185 C C . GLU A 1 152 ? 4.351 -14.222 8.762 1.00 73.19 152 GLU A C 1
ATOM 1187 O O . GLU A 1 152 ? 4.480 -13.960 7.564 1.00 73.19 152 GLU A O 1
ATOM 1192 N N . SER A 1 153 ? 5.337 -13.966 9.629 1.00 74.56 153 SER A N 1
ATOM 1193 C CA . SER A 1 153 ? 6.568 -13.263 9.239 1.00 74.56 153 SER A CA 1
ATOM 1194 C C . SER A 1 153 ? 7.455 -14.047 8.259 1.00 74.56 153 SER A C 1
ATOM 1196 O O . SER A 1 153 ? 8.070 -13.466 7.366 1.00 74.56 153 SER A O 1
ATOM 1198 N N . VAL A 1 154 ? 7.523 -15.376 8.389 1.00 81.75 154 VAL A N 1
ATOM 1199 C CA . VAL A 1 154 ? 8.278 -16.233 7.460 1.00 81.75 154 VAL A CA 1
ATOM 1200 C C . VAL A 1 154 ? 7.595 -16.251 6.096 1.00 81.75 154 VAL A C 1
ATOM 1202 O O . VAL A 1 154 ? 8.273 -16.223 5.069 1.00 81.75 154 VAL A O 1
ATOM 1205 N N . TRP A 1 155 ? 6.261 -16.251 6.081 1.00 80.19 155 TRP A N 1
ATOM 1206 C CA . TRP A 1 155 ? 5.482 -16.252 4.850 1.00 80.19 155 TRP A CA 1
ATOM 1207 C C . TRP A 1 155 ? 5.620 -14.942 4.066 1.00 80.19 155 TRP A C 1
ATOM 1209 O O . TRP A 1 155 ? 5.888 -14.958 2.864 1.00 80.19 155 TRP A O 1
ATOM 1219 N N . THR A 1 156 ? 5.523 -13.798 4.747 1.00 73.50 156 THR A N 1
ATOM 1220 C CA . THR A 1 156 ? 5.727 -12.478 4.128 1.00 73.50 156 THR A CA 1
ATOM 1221 C C . THR A 1 156 ? 7.161 -12.290 3.629 1.00 73.50 156 THR A C 1
ATOM 1223 O O . THR A 1 156 ? 7.370 -11.748 2.543 1.00 73.50 156 THR A O 1
ATOM 1226 N N . LEU A 1 157 ? 8.157 -12.811 4.354 1.00 75.50 157 LEU A N 1
ATOM 1227 C CA . LEU A 1 157 ? 9.551 -12.822 3.909 1.00 75.50 157 LEU A CA 1
ATOM 1228 C C . LEU A 1 157 ? 9.750 -13.697 2.660 1.00 75.50 157 LEU A C 1
ATOM 1230 O O . LEU A 1 157 ? 10.457 -13.293 1.739 1.00 75.50 157 LEU A O 1
ATOM 1234 N N . ALA A 1 158 ? 9.116 -14.870 2.595 1.00 79.94 158 ALA A N 1
ATOM 1235 C CA . ALA A 1 158 ? 9.172 -15.743 1.423 1.00 79.94 158 ALA A CA 1
ATOM 1236 C C . ALA A 1 158 ? 8.532 -15.083 0.191 1.00 79.94 158 ALA A C 1
ATOM 1238 O O . ALA A 1 158 ? 9.120 -15.111 -0.890 1.00 79.94 158 ALA A O 1
ATOM 1239 N N . ALA A 1 159 ? 7.387 -14.414 0.364 1.00 74.62 159 ALA A N 1
ATOM 1240 C CA . ALA A 1 159 ? 6.745 -13.634 -0.692 1.00 74.62 159 ALA A CA 1
ATOM 1241 C C . ALA A 1 159 ? 7.629 -12.466 -1.167 1.00 74.62 159 ALA A C 1
ATOM 1243 O O . ALA A 1 159 ? 7.727 -12.210 -2.367 1.00 74.62 159 ALA A O 1
ATOM 1244 N N . LEU A 1 160 ? 8.326 -11.795 -0.243 1.00 75.88 160 LEU A N 1
ATOM 1245 C CA . LEU A 1 160 ? 9.276 -10.730 -0.567 1.00 75.88 160 LEU A CA 1
ATOM 1246 C C . LEU A 1 160 ? 10.487 -11.256 -1.350 1.00 75.88 160 LEU A C 1
ATOM 1248 O O . LEU A 1 160 ? 10.913 -10.623 -2.308 1.00 75.88 160 LEU A O 1
ATOM 1252 N N . ILE A 1 161 ? 11.037 -12.415 -0.985 1.00 77.38 161 ILE A N 1
ATOM 1253 C CA . ILE A 1 161 ? 12.143 -13.041 -1.728 1.00 77.38 161 ILE A CA 1
ATOM 1254 C C . ILE A 1 161 ? 11.669 -13.491 -3.117 1.00 77.38 161 ILE A C 1
ATOM 1256 O O . ILE A 1 161 ? 12.380 -13.296 -4.103 1.00 77.38 161 ILE A O 1
ATOM 1260 N N . ALA A 1 162 ? 10.454 -14.035 -3.214 1.00 81.38 162 ALA A N 1
ATOM 1261 C CA . ALA A 1 162 ? 9.847 -14.429 -4.482 1.00 81.38 162 ALA A CA 1
ATOM 1262 C C . ALA A 1 162 ? 9.660 -13.239 -5.435 1.00 81.38 162 ALA A C 1
ATOM 1264 O O . ALA A 1 162 ? 9.835 -13.400 -6.643 1.00 81.38 162 ALA A O 1
ATOM 1265 N N . LEU A 1 163 ? 9.407 -12.042 -4.893 1.00 72.88 163 LEU A N 1
ATOM 1266 C CA . LEU A 1 163 ? 9.321 -10.794 -5.654 1.00 72.88 163 LEU A CA 1
ATOM 1267 C C . LEU A 1 163 ? 10.643 -10.429 -6.352 1.00 72.88 163 LEU A C 1
ATOM 1269 O O . LEU A 1 163 ? 10.616 -9.820 -7.416 1.00 72.88 163 LEU A O 1
ATOM 1273 N N . PHE A 1 164 ? 11.794 -10.838 -5.807 1.00 75.50 164 PHE A N 1
ATOM 1274 C CA . PHE A 1 164 ? 13.103 -10.625 -6.439 1.00 75.50 164 PHE A CA 1
ATOM 1275 C C . PHE A 1 164 ? 13.497 -11.718 -7.440 1.00 75.50 164 PHE A C 1
ATOM 1277 O O . PHE A 1 164 ? 14.463 -11.530 -8.177 1.00 75.50 164 PHE A O 1
ATOM 1284 N N . GLN A 1 165 ? 12.795 -12.856 -7.461 1.00 76.69 165 GLN A N 1
ATOM 1285 C CA . GLN A 1 165 ? 13.088 -13.956 -8.381 1.00 76.69 165 GLN A CA 1
ATOM 1286 C C . GLN A 1 165 ? 12.165 -13.967 -9.600 1.00 76.69 165 GLN A C 1
ATOM 1288 O O . GLN A 1 165 ? 12.684 -13.977 -10.710 1.00 76.69 165 GLN A O 1
ATOM 1293 N N . ASN A 1 166 ? 10.834 -14.013 -9.420 1.00 71.94 166 ASN A N 1
ATOM 1294 C CA . ASN A 1 166 ? 9.870 -14.183 -10.521 1.00 71.94 166 ASN A CA 1
ATOM 1295 C C . ASN A 1 166 ? 8.443 -13.715 -10.157 1.00 71.94 166 ASN A C 1
ATOM 1297 O O . ASN A 1 166 ? 7.940 -14.021 -9.072 1.00 71.94 166 ASN A O 1
ATOM 1301 N N . THR A 1 167 ? 7.732 -13.110 -11.117 1.00 71.62 167 THR A N 1
ATOM 1302 C CA . THR A 1 167 ? 6.342 -12.625 -10.963 1.00 71.62 167 THR A CA 1
ATOM 1303 C C . THR A 1 167 ? 5.357 -13.750 -10.617 1.00 71.62 167 THR A C 1
ATOM 1305 O O . THR A 1 167 ? 4.517 -13.602 -9.727 1.00 71.62 167 THR A O 1
ATOM 1308 N N . SER A 1 168 ? 5.504 -14.931 -11.226 1.00 73.06 168 SER A N 1
ATOM 1309 C CA . SER A 1 168 ? 4.620 -16.081 -10.976 1.00 73.06 168 SER A CA 1
ATOM 1310 C C . SER A 1 168 ? 4.763 -16.641 -9.556 1.00 73.06 168 SER A C 1
ATOM 1312 O O . SER A 1 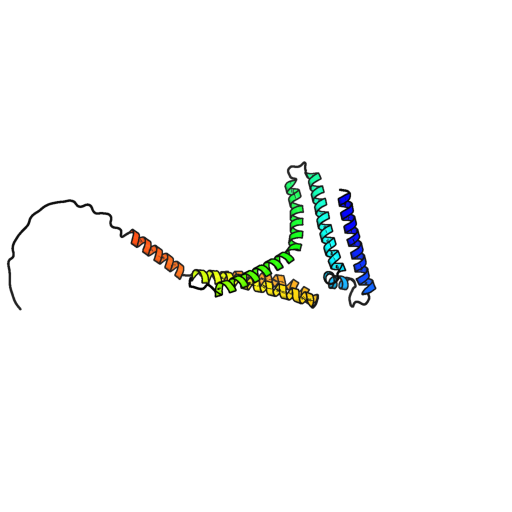168 ? 3.771 -17.008 -8.926 1.00 73.06 168 SER A O 1
ATOM 1314 N N . ALA A 1 169 ? 5.981 -16.649 -9.008 1.00 74.12 169 ALA A N 1
ATOM 1315 C CA . ALA A 1 169 ? 6.217 -17.096 -7.640 1.00 74.12 169 ALA A CA 1
ATOM 1316 C C . ALA A 1 169 ? 5.544 -16.150 -6.634 1.00 74.12 169 ALA A C 1
ATOM 1318 O O . ALA A 1 169 ? 4.849 -16.614 -5.731 1.00 74.12 169 ALA A O 1
ATOM 1319 N N . PHE A 1 170 ? 5.660 -14.832 -6.835 1.00 74.56 170 PHE A N 1
ATOM 1320 C CA . PHE A 1 170 ? 4.966 -13.842 -6.009 1.00 74.56 170 PHE A CA 1
ATOM 1321 C C . PHE A 1 170 ? 3.444 -14.047 -6.018 1.00 74.56 170 PHE A C 1
ATOM 1323 O O . PHE A 1 170 ? 2.829 -14.085 -4.952 1.00 74.56 170 PHE A O 1
ATOM 1330 N N . THR A 1 171 ? 2.838 -14.259 -7.193 1.00 72.62 171 THR A N 1
ATOM 1331 C CA . THR A 1 171 ? 1.388 -14.502 -7.280 1.00 72.62 171 THR A CA 1
ATOM 1332 C C . THR A 1 171 ? 0.957 -15.768 -6.537 1.00 72.62 171 THR A C 1
ATOM 1334 O O . THR A 1 171 ? -0.072 -15.751 -5.863 1.00 72.62 171 THR A O 1
ATOM 1337 N N . PHE A 1 172 ? 1.747 -16.846 -6.572 1.00 81.12 172 PHE A N 1
ATOM 1338 C CA . PHE A 1 172 ? 1.468 -18.052 -5.789 1.00 81.12 172 PHE A CA 1
ATOM 1339 C C . PHE A 1 172 ? 1.474 -17.764 -4.280 1.00 81.12 172 PHE A C 1
ATOM 1341 O O . PHE A 1 172 ? 0.501 -18.070 -3.589 1.00 81.12 172 PHE A O 1
ATOM 1348 N N . PHE A 1 173 ? 2.523 -17.108 -3.771 1.00 79.31 173 PHE A N 1
ATOM 1349 C CA . PHE A 1 173 ? 2.611 -16.762 -2.349 1.00 79.31 173 PHE A CA 1
ATOM 1350 C C . PHE A 1 173 ? 1.491 -15.816 -1.908 1.00 79.31 173 PHE A C 1
ATOM 1352 O O . PHE A 1 173 ? 0.904 -16.041 -0.853 1.00 79.31 173 PHE A O 1
ATOM 1359 N N . ALA A 1 174 ? 1.145 -14.818 -2.727 1.00 74.81 174 ALA A N 1
ATOM 1360 C CA . ALA A 1 174 ? 0.070 -13.871 -2.443 1.00 74.81 174 ALA A CA 1
ATOM 1361 C C . ALA A 1 174 ? -1.307 -14.552 -2.343 1.00 74.81 174 ALA A C 1
ATOM 1363 O O . ALA A 1 174 ? -2.074 -14.261 -1.427 1.00 74.81 174 ALA A O 1
ATOM 1364 N N . ASN A 1 175 ? -1.609 -15.497 -3.241 1.00 76.06 175 ASN A N 1
ATOM 1365 C CA . ASN A 1 175 ? -2.867 -16.249 -3.199 1.00 76.06 175 ASN A CA 1
ATOM 1366 C C . ASN A 1 175 ? -2.943 -17.179 -1.978 1.00 76.06 175 ASN A C 1
ATOM 1368 O O . ASN A 1 175 ? -3.998 -17.310 -1.353 1.00 76.06 175 ASN A O 1
ATOM 1372 N N . CYS A 1 176 ? -1.820 -17.794 -1.605 1.00 78.25 176 CYS A N 1
ATOM 1373 C CA . CYS A 1 176 ? -1.741 -18.703 -0.467 1.00 78.25 176 CYS A CA 1
ATOM 1374 C C . CYS A 1 176 ? -1.682 -17.992 0.901 1.00 78.25 176 CYS A C 1
ATOM 1376 O O . CYS A 1 176 ? -2.029 -18.624 1.900 1.00 78.25 176 CYS A O 1
ATOM 1378 N N . SER A 1 177 ? -1.334 -16.699 0.968 1.00 75.00 177 SER A N 1
ATOM 1379 C CA . SER A 1 177 ? -1.299 -15.924 2.225 1.00 75.00 177 SER A CA 1
ATOM 1380 C C . SER A 1 177 ? -2.610 -15.999 3.008 1.00 75.00 177 SER A C 1
ATOM 1382 O O . SER A 1 177 ? -2.589 -16.253 4.208 1.00 75.00 177 SER A O 1
ATOM 1384 N N . ASN A 1 178 ? -3.756 -15.914 2.323 1.00 75.69 178 ASN A N 1
ATOM 1385 C CA . ASN A 1 178 ? -5.070 -15.981 2.972 1.00 75.69 178 ASN A CA 1
ATOM 1386 C C . ASN A 1 178 ? -5.286 -17.296 3.743 1.00 75.69 178 ASN A C 1
ATOM 1388 O O . ASN A 1 178 ? -5.929 -17.319 4.789 1.00 75.69 178 ASN A O 1
ATOM 1392 N N . VAL A 1 179 ? -4.750 -18.410 3.234 1.00 83.69 179 VAL A N 1
ATOM 1393 C CA . VAL A 1 179 ? -4.870 -19.725 3.881 1.00 83.69 179 VAL A CA 1
ATOM 1394 C C . VAL A 1 179 ? -3.943 -19.808 5.094 1.00 83.69 179 VAL A C 1
ATOM 1396 O O . VAL A 1 179 ? -4.316 -20.372 6.123 1.00 83.69 179 VAL A O 1
ATOM 1399 N N . VAL A 1 180 ? -2.753 -19.215 4.998 1.00 81.50 180 VAL A N 1
ATOM 1400 C CA . VAL A 1 180 ? -1.771 -19.174 6.090 1.00 81.50 180 VAL A CA 1
ATOM 1401 C C . VAL A 1 180 ? -2.272 -18.322 7.256 1.00 81.50 180 VAL A C 1
ATOM 1403 O O . VAL A 1 180 ? -2.128 -18.749 8.401 1.00 81.50 180 VAL A O 1
ATOM 1406 N N . ASP A 1 181 ? -2.953 -17.206 6.988 1.00 77.69 181 ASP A N 1
ATOM 1407 C CA . ASP A 1 181 ? -3.571 -16.362 8.020 1.00 77.69 181 ASP A CA 1
ATOM 1408 C C . ASP A 1 181 ? -4.642 -17.123 8.816 1.00 77.69 181 ASP A C 1
ATOM 1410 O O . ASP A 1 181 ? -4.693 -17.063 10.049 1.00 77.69 181 ASP A O 1
ATOM 1414 N N . VAL A 1 182 ? -5.464 -17.917 8.122 1.00 82.56 182 VAL A N 1
ATOM 1415 C CA . VAL A 1 182 ? -6.481 -18.770 8.752 1.00 82.56 182 VAL A CA 1
ATOM 1416 C C . VAL A 1 182 ? -5.829 -19.875 9.585 1.00 82.56 182 VAL A C 1
ATOM 1418 O O . VAL A 1 182 ? -6.248 -20.116 10.718 1.00 82.56 182 VAL A O 1
ATOM 1421 N N . ILE A 1 183 ? -4.779 -20.527 9.078 1.00 83.50 183 ILE A N 1
ATOM 1422 C CA . ILE A 1 183 ? -4.049 -21.564 9.823 1.00 83.50 183 ILE A CA 1
ATOM 1423 C C . ILE A 1 183 ? -3.377 -20.972 11.069 1.00 83.50 183 ILE A C 1
ATOM 1425 O O . ILE A 1 183 ? -3.478 -21.560 12.146 1.00 83.50 183 ILE A O 1
ATOM 1429 N N . ALA A 1 184 ? -2.739 -19.803 10.965 1.00 79.00 184 ALA A N 1
ATOM 1430 C CA . ALA A 1 184 ? -2.125 -19.115 12.098 1.00 79.00 184 ALA A CA 1
ATOM 1431 C C . ALA A 1 184 ? -3.166 -18.783 13.178 1.00 79.00 184 ALA A C 1
ATOM 1433 O O . ALA A 1 184 ? -2.950 -19.057 14.361 1.00 79.00 184 ALA A O 1
ATOM 1434 N N . TYR A 1 185 ? -4.334 -18.279 12.775 1.00 81.56 185 TYR A N 1
ATOM 1435 C CA . TYR A 1 185 ? -5.444 -18.007 13.684 1.00 81.56 185 TYR A CA 1
ATOM 1436 C C . TYR A 1 185 ? -5.970 -19.280 14.371 1.00 81.56 185 TYR A C 1
ATOM 1438 O O . TYR A 1 185 ? -6.175 -19.297 15.589 1.00 81.56 185 TYR A O 1
ATOM 1446 N N . LEU A 1 186 ? -6.115 -20.379 13.623 1.00 82.00 186 LEU A N 1
ATOM 1447 C CA . LEU A 1 186 ? -6.524 -21.674 14.171 1.00 82.00 186 LEU A CA 1
ATOM 1448 C C . LEU A 1 186 ? -5.482 -22.258 15.131 1.00 82.00 186 LEU A C 1
ATOM 1450 O O . LEU A 1 186 ? -5.866 -22.831 16.146 1.00 82.00 186 LEU A O 1
ATOM 1454 N N . LEU A 1 187 ? -4.183 -22.081 14.875 1.00 76.69 187 LEU A N 1
ATOM 1455 C CA . LEU A 1 187 ? -3.112 -22.514 15.780 1.00 76.69 187 LEU A CA 1
ATOM 1456 C C . LEU A 1 187 ? -3.118 -21.727 17.095 1.00 76.69 187 LEU A C 1
ATOM 1458 O O . LEU A 1 187 ? -2.927 -22.322 18.161 1.00 76.69 187 LEU A O 1
ATOM 1462 N N . VAL A 1 188 ? -3.405 -20.422 17.040 1.00 80.44 188 VAL A N 1
ATOM 1463 C CA . VAL A 1 188 ? -3.612 -19.600 18.240 1.00 80.44 188 VAL A CA 1
ATOM 1464 C C . VAL A 1 188 ? -4.814 -20.117 19.029 1.00 80.44 188 VAL A C 1
ATOM 1466 O O . VAL A 1 188 ? -4.694 -20.367 20.226 1.00 80.44 188 VAL A O 1
ATOM 1469 N N . ILE A 1 189 ? -5.961 -20.345 18.387 1.00 78.44 189 ILE A N 1
ATOM 1470 C CA . ILE A 1 189 ? -7.158 -20.853 19.078 1.00 78.44 189 ILE A CA 1
ATOM 1471 C C . ILE A 1 189 ? -6.919 -22.249 19.650 1.00 78.44 189 ILE A C 1
ATOM 1473 O O . ILE A 1 189 ? -7.207 -22.493 20.823 1.00 78.44 189 ILE A O 1
ATOM 1477 N N . TYR A 1 190 ? -6.359 -23.157 18.854 1.00 76.62 190 TYR A N 1
ATOM 1478 C CA . TYR A 1 190 ? -6.101 -24.535 19.246 1.00 76.62 190 TYR A CA 1
ATOM 1479 C C . TYR A 1 190 ? -5.198 -24.591 20.474 1.00 76.62 190 TYR A C 1
ATOM 1481 O O . TYR A 1 190 ? -5.545 -25.239 21.464 1.00 76.62 190 TYR A O 1
ATOM 1489 N N . ARG A 1 191 ? -4.087 -23.849 20.475 1.00 72.88 191 ARG A N 1
ATOM 1490 C CA . ARG A 1 191 ? -3.178 -23.836 21.621 1.00 72.88 191 ARG A CA 1
ATOM 1491 C C . ARG A 1 191 ? -3.729 -23.047 22.826 1.00 72.88 191 ARG A C 1
ATOM 1493 O O . ARG A 1 191 ? -3.419 -23.411 23.956 1.00 72.88 191 ARG A O 1
ATOM 1500 N N . VAL A 1 192 ? -4.615 -22.053 22.645 1.00 71.88 192 VAL A N 1
ATOM 1501 C CA . VAL A 1 192 ? -5.336 -21.398 23.766 1.00 71.88 192 VAL A CA 1
ATOM 1502 C C . VAL A 1 192 ? -6.338 -22.371 24.390 1.00 71.88 192 VAL A C 1
ATOM 1504 O O . VAL A 1 192 ? -6.510 -22.376 25.610 1.00 71.88 192 VAL A O 1
ATOM 1507 N N . SER A 1 193 ? -6.970 -23.209 23.566 1.00 72.50 193 SER A N 1
ATOM 1508 C CA . SER A 1 193 ? -7.936 -24.213 24.016 1.00 72.50 193 SER A CA 1
ATOM 1509 C C . SER A 1 193 ? -7.276 -25.393 24.740 1.00 72.50 193 SER A C 1
ATOM 1511 O O . SER A 1 193 ? -7.823 -25.882 25.724 1.00 72.50 193 SER A O 1
ATOM 1513 N N . THR A 1 194 ? -6.066 -25.802 24.338 1.00 67.12 194 THR A N 1
ATOM 1514 C CA . THR A 1 194 ? -5.292 -26.859 25.023 1.00 67.12 194 THR A CA 1
ATOM 1515 C C . THR A 1 194 ? -4.477 -26.334 26.207 1.00 67.12 194 THR A C 1
ATOM 1517 O O . THR A 1 194 ? -4.248 -27.065 27.167 1.00 67.12 194 THR A O 1
ATOM 1520 N N . GLY A 1 195 ? -4.090 -25.054 26.198 1.00 61.12 195 GLY A N 1
ATOM 1521 C CA . GLY A 1 195 ? -3.321 -24.407 27.267 1.00 61.12 195 GLY A CA 1
ATOM 1522 C C . GLY A 1 195 ? -4.131 -23.973 28.494 1.00 61.12 195 GLY A C 1
ATOM 1523 O O . GLY A 1 195 ? -3.577 -23.342 29.394 1.00 61.12 195 GLY A O 1
ATOM 1524 N N . ARG A 1 196 ? -5.436 -24.270 28.553 1.00 59.72 196 ARG A N 1
ATOM 1525 C CA . ARG A 1 196 ? -6.325 -23.845 29.649 1.00 59.72 196 ARG A CA 1
ATOM 1526 C C . ARG A 1 196 ? -7.188 -24.970 30.212 1.00 59.72 196 ARG A C 1
ATOM 1528 O O . ARG A 1 196 ? -8.382 -24.805 30.441 1.00 59.72 196 ARG A O 1
ATOM 1535 N N . GLY A 1 197 ? -6.554 -26.087 30.549 1.00 46.41 197 GLY A N 1
ATOM 1536 C CA . GLY A 1 197 ? -7.056 -26.930 31.629 1.00 46.41 197 GLY A CA 1
ATOM 1537 C C . GLY A 1 197 ? -6.740 -26.259 32.963 1.00 46.41 197 GLY A C 1
ATOM 1538 O O . GLY A 1 197 ? -5.611 -26.351 33.435 1.00 46.41 197 GLY A O 1
ATOM 1539 N N . TRP A 1 198 ? -7.712 -25.538 33.524 1.00 53.62 198 TRP A N 1
ATOM 1540 C CA . TRP A 1 198 ? -7.798 -25.137 34.933 1.00 53.62 198 TRP A CA 1
ATOM 1541 C C . TRP A 1 198 ? -6.937 -26.034 35.839 1.00 53.62 198 TRP A C 1
ATOM 1543 O O . TRP A 1 198 ? -7.248 -27.213 36.035 1.00 53.62 198 TRP A O 1
ATOM 1553 N N . ASN A 1 199 ? -5.809 -25.511 36.336 1.00 58.47 199 ASN A N 1
ATOM 1554 C CA . ASN A 1 199 ? -4.920 -26.312 37.164 1.00 58.47 199 ASN A CA 1
ATOM 1555 C C . ASN A 1 199 ? -5.637 -26.571 38.494 1.00 58.47 199 ASN A C 1
ATOM 1557 O O . ASN A 1 199 ? -5.730 -25.686 39.344 1.00 58.47 199 ASN A O 1
ATOM 1561 N N . ARG A 1 200 ? -6.147 -27.795 38.658 1.00 55.66 200 ARG A N 1
ATOM 1562 C CA . ARG A 1 200 ? -6.774 -28.325 39.882 1.00 55.66 200 ARG A CA 1
ATOM 1563 C C . ARG A 1 200 ? -5.930 -28.058 41.132 1.00 55.66 200 ARG A C 1
ATOM 1565 O O . ARG A 1 200 ? -6.461 -28.000 42.235 1.00 55.66 200 ARG A O 1
ATOM 1572 N N . GLU A 1 201 ? -4.624 -27.868 40.954 1.00 53.41 201 GLU A N 1
ATOM 1573 C CA . GLU A 1 201 ? -3.688 -27.491 42.007 1.00 53.41 201 GLU A CA 1
ATOM 1574 C C . GLU A 1 201 ? -3.897 -26.051 42.506 1.00 53.41 201 GLU A C 1
ATOM 1576 O O . GLU A 1 201 ? -3.865 -25.814 43.707 1.00 53.41 201 GLU A O 1
ATOM 1581 N N . THR A 1 202 ? -4.199 -25.091 41.626 1.00 57.56 202 THR A N 1
ATOM 1582 C CA . THR A 1 202 ? -4.511 -23.701 42.007 1.00 57.56 202 THR A CA 1
ATOM 1583 C C . THR A 1 202 ? -5.856 -23.616 42.728 1.00 57.56 202 THR A C 1
ATOM 1585 O O . THR A 1 202 ? -5.970 -22.919 43.733 1.00 57.56 202 THR A O 1
ATOM 1588 N N . GLU A 1 203 ? -6.847 -24.392 42.283 1.00 61.06 203 GLU A N 1
ATOM 1589 C CA . GLU A 1 203 ? -8.127 -24.545 42.983 1.00 61.06 203 GLU A CA 1
ATOM 1590 C C . GLU A 1 203 ? -7.930 -25.191 44.363 1.00 61.06 203 GLU A C 1
ATOM 1592 O O . GLU A 1 203 ? -8.409 -24.667 45.365 1.00 61.06 203 GLU A O 1
ATOM 1597 N N . ARG A 1 204 ? -7.134 -26.265 44.461 1.00 57.84 204 ARG A N 1
ATOM 1598 C CA . ARG A 1 204 ? -6.798 -26.899 45.747 1.00 57.84 204 ARG A CA 1
ATOM 1599 C C . ARG A 1 204 ? -6.013 -25.983 46.677 1.00 57.84 204 ARG A C 1
ATOM 1601 O O . ARG A 1 204 ? -6.236 -26.035 47.883 1.00 57.84 204 ARG A O 1
ATOM 1608 N N . GLN A 1 205 ? -5.122 -25.145 46.154 1.00 62.84 205 GLN A N 1
ATOM 1609 C CA . GLN A 1 205 ? -4.359 -24.181 46.948 1.00 62.84 205 GLN A CA 1
ATOM 1610 C C . GLN A 1 205 ? -5.230 -23.016 47.431 1.00 62.84 205 GLN A C 1
ATOM 1612 O O . GLN A 1 205 ? -5.090 -22.605 48.582 1.00 62.84 205 GLN A O 1
ATOM 1617 N N . MET A 1 206 ? -6.171 -22.529 46.613 1.00 61.06 206 MET A N 1
ATOM 1618 C CA . MET A 1 206 ? -7.159 -21.529 47.035 1.00 61.06 206 MET A CA 1
ATOM 1619 C C . MET A 1 206 ? -8.138 -22.098 48.070 1.00 61.06 206 MET A C 1
ATOM 1621 O O . MET A 1 206 ? -8.370 -21.456 49.093 1.00 61.06 206 MET A O 1
ATOM 1625 N N . ILE A 1 207 ? -8.633 -23.327 47.873 1.00 70.50 207 ILE A N 1
ATOM 1626 C CA . ILE A 1 207 ? -9.499 -24.026 48.837 1.00 70.50 207 ILE A CA 1
ATOM 1627 C C . ILE A 1 207 ? -8.748 -24.294 50.148 1.00 70.50 207 ILE A C 1
ATOM 1629 O O . ILE A 1 207 ? -9.274 -24.001 51.222 1.00 70.50 207 ILE A O 1
ATOM 1633 N N . ARG A 1 208 ? -7.493 -24.773 50.097 1.00 64.25 208 ARG A N 1
ATOM 1634 C CA . ARG A 1 208 ? -6.654 -24.934 51.300 1.00 64.25 208 ARG A CA 1
ATOM 1635 C C . ARG A 1 208 ? -6.489 -23.607 52.032 1.00 64.25 208 ARG A C 1
ATOM 1637 O O . ARG A 1 208 ? -6.701 -23.556 53.237 1.00 64.25 208 ARG A O 1
ATOM 1644 N N . ARG A 1 209 ? -6.156 -22.526 51.323 1.00 61.44 209 ARG A N 1
ATOM 1645 C CA . ARG A 1 209 ? -5.920 -21.202 51.922 1.00 61.44 209 ARG A CA 1
ATOM 1646 C C . ARG A 1 209 ? -7.186 -20.585 52.529 1.00 61.44 209 ARG A C 1
ATOM 1648 O O . ARG A 1 209 ? -7.100 -19.996 53.601 1.00 61.44 209 ARG A O 1
ATOM 1655 N N . SER A 1 210 ? -8.345 -20.772 51.896 1.00 63.72 210 SER A N 1
ATOM 1656 C CA . SER A 1 210 ? -9.656 -20.406 52.454 1.00 63.72 210 SER A CA 1
ATOM 1657 C C . SER A 1 210 ? -9.963 -21.192 53.734 1.00 63.72 210 SER A C 1
ATOM 1659 O O . SER A 1 210 ? -10.363 -20.596 54.730 1.00 63.72 210 SER A O 1
ATOM 1661 N N . THR A 1 211 ? -9.679 -22.497 53.747 1.00 60.72 211 THR A N 1
ATOM 1662 C CA . THR A 1 211 ? -9.925 -23.361 54.912 1.00 60.72 211 THR A CA 1
ATOM 1663 C C . THR A 1 211 ? -9.076 -22.941 56.120 1.00 60.72 211 THR A C 1
ATOM 1665 O O . THR A 1 211 ? -9.600 -22.861 57.229 1.00 60.72 211 THR A O 1
ATOM 1668 N N . TYR A 1 212 ? -7.798 -22.589 55.913 1.00 54.75 212 TYR A N 1
ATOM 1669 C CA . TYR A 1 212 ? -6.916 -22.100 56.986 1.00 54.75 212 TYR A CA 1
ATOM 1670 C C . TYR A 1 212 ? -7.313 -20.712 57.527 1.00 54.75 212 TYR A C 1
ATOM 1672 O O . TYR A 1 212 ? -7.133 -20.452 58.715 1.00 54.75 212 TYR A O 1
ATOM 1680 N N . SER A 1 213 ? -7.883 -19.831 56.696 1.00 54.44 213 SER A N 1
ATOM 1681 C CA . SER A 1 213 ? -8.365 -18.505 57.124 1.00 54.44 213 SER A CA 1
ATOM 1682 C C . SER A 1 213 ? -9.571 -18.604 58.062 1.00 54.44 213 SER A C 1
ATOM 1684 O O . SER A 1 213 ? -9.619 -17.919 59.078 1.00 54.44 213 SER A O 1
ATOM 1686 N N . THR A 1 214 ? -10.522 -19.493 57.764 1.00 54.69 214 THR A N 1
ATOM 1687 C CA . THR A 1 214 ? -11.742 -19.667 58.572 1.00 54.69 214 THR A CA 1
ATOM 1688 C C . THR A 1 214 ? -11.456 -20.319 59.929 1.00 54.69 214 THR A C 1
ATOM 1690 O O . THR A 1 214 ? -12.132 -20.030 60.915 1.00 54.69 214 THR A O 1
ATOM 1693 N N . THR A 1 215 ? -10.423 -21.166 60.027 1.00 53.97 215 THR A N 1
ATOM 1694 C CA . THR A 1 215 ? -10.046 -21.772 61.319 1.00 53.97 215 THR A CA 1
ATOM 1695 C C . THR A 1 215 ? -9.277 -20.801 62.215 1.00 53.97 215 THR A C 1
ATOM 1697 O O . THR A 1 215 ? -9.435 -20.858 63.429 1.00 53.97 215 THR A O 1
ATOM 1700 N N . ALA A 1 216 ? -8.492 -19.884 61.642 1.00 52.41 216 ALA A N 1
ATOM 1701 C CA . ALA A 1 216 ? -7.754 -18.876 62.405 1.00 52.41 216 ALA A CA 1
ATOM 1702 C C . ALA A 1 216 ? -8.669 -17.796 63.018 1.00 52.41 216 ALA A C 1
ATOM 1704 O O . ALA A 1 216 ? -8.433 -17.380 64.149 1.00 52.41 216 ALA A O 1
ATOM 1705 N N . GLU A 1 217 ? -9.751 -17.398 62.339 1.00 49.44 217 GLU A N 1
ATOM 1706 C CA . GLU A 1 217 ? -10.739 -16.460 62.907 1.00 49.44 217 GLU A CA 1
ATOM 1707 C C . GLU A 1 217 ? -11.609 -17.080 64.015 1.00 49.44 217 GLU A C 1
ATOM 1709 O O . GLU A 1 217 ? -12.134 -16.356 64.856 1.00 49.44 217 GLU A O 1
ATOM 1714 N N . THR A 1 218 ? -11.721 -18.412 64.083 1.00 50.28 218 THR A N 1
ATOM 1715 C CA . THR A 1 218 ? -12.566 -19.088 65.089 1.00 50.28 218 THR A CA 1
ATOM 1716 C C . THR A 1 218 ? -11.821 -19.387 66.407 1.00 50.28 218 THR A C 1
ATOM 1718 O O . THR A 1 218 ? -12.453 -19.724 67.404 1.00 50.28 218 THR A O 1
ATOM 1721 N N . VAL A 1 219 ? -10.489 -19.229 66.468 1.00 51.34 219 VAL A N 1
ATOM 1722 C CA . VAL A 1 219 ? -9.665 -19.544 67.664 1.00 51.34 219 VAL A CA 1
ATOM 1723 C C . VAL A 1 219 ? -9.082 -18.282 68.320 1.00 51.34 219 VAL A C 1
ATOM 1725 O O . VAL A 1 219 ? -7.961 -18.281 68.819 1.00 51.34 219 VAL A O 1
ATOM 1728 N N . THR A 1 220 ? -9.851 -17.191 68.378 1.00 47.19 220 THR A N 1
ATOM 1729 C CA . THR A 1 220 ? -9.558 -16.098 69.326 1.00 47.19 220 THR A CA 1
ATOM 1730 C C . THR A 1 220 ? -10.586 -16.152 70.460 1.00 47.19 220 THR A C 1
ATOM 1732 O O . THR A 1 220 ? -11.717 -15.709 70.260 1.00 47.19 220 THR A O 1
ATOM 1735 N N . PRO A 1 221 ? -10.273 -16.724 71.640 1.00 45.22 221 PRO A N 1
ATOM 1736 C CA . PRO A 1 221 ? -11.208 -16.701 72.755 1.00 45.22 221 PRO A CA 1
ATOM 1737 C C . PRO A 1 221 ? -11.299 -15.271 73.309 1.00 45.22 221 PRO A C 1
ATOM 1739 O O . PRO A 1 221 ? -10.289 -14.644 73.627 1.00 45.22 221 PRO A O 1
ATOM 1742 N N . ALA A 1 222 ? -12.524 -14.751 73.400 1.00 46.12 222 ALA A N 1
ATOM 1743 C CA . ALA A 1 222 ? -12.826 -13.464 74.021 1.00 46.12 222 ALA A CA 1
ATOM 1744 C C . ALA A 1 222 ? -12.487 -13.472 75.533 1.00 46.12 222 ALA A C 1
ATOM 1746 O O . ALA A 1 222 ? -12.523 -14.538 76.157 1.00 46.12 222 ALA A O 1
ATOM 1747 N N . PRO A 1 223 ? -12.179 -12.313 76.152 1.00 47.59 223 PRO A N 1
ATOM 1748 C CA . PRO A 1 223 ? -11.698 -12.244 77.532 1.00 47.59 223 PRO A CA 1
ATOM 1749 C C . PRO A 1 223 ? -12.805 -12.663 78.509 1.00 47.59 223 PRO A C 1
ATOM 1751 O O . PRO A 1 223 ? -13.824 -11.982 78.625 1.00 47.59 223 PRO A O 1
ATOM 1754 N N . GLN A 1 224 ? -12.622 -13.778 79.219 1.00 43.84 224 GLN A N 1
ATOM 1755 C CA . GLN A 1 224 ? -13.553 -14.200 80.266 1.00 43.84 224 GLN A CA 1
ATOM 1756 C C . GLN A 1 224 ? -13.338 -13.369 81.538 1.00 43.84 224 GLN A C 1
ATOM 1758 O O . GLN A 1 224 ? -12.267 -13.382 82.143 1.00 43.84 224 GLN A O 1
ATOM 1763 N N . ALA A 1 225 ? -14.384 -12.641 81.928 1.00 42.81 225 ALA A N 1
ATOM 1764 C CA . ALA A 1 225 ? -14.487 -11.922 83.188 1.00 42.81 225 ALA A CA 1
ATOM 1765 C C . ALA A 1 225 ? -14.611 -12.899 84.374 1.00 42.81 225 ALA A C 1
ATOM 1767 O O . ALA A 1 225 ? -15.422 -13.824 84.349 1.00 42.81 225 ALA A O 1
ATOM 1768 N N . LEU A 1 226 ? -13.815 -12.667 85.419 1.00 46.59 226 LEU A N 1
ATOM 1769 C CA . LEU A 1 226 ? -13.839 -13.384 86.699 1.00 46.59 226 LEU A CA 1
ATOM 1770 C C . LEU A 1 226 ? -14.942 -12.841 87.626 1.00 46.59 226 LEU A C 1
ATOM 1772 O O . LEU A 1 226 ? -14.988 -11.627 87.836 1.00 46.59 226 LEU A O 1
ATOM 1776 N N . PRO A 1 227 ? -15.720 -13.706 88.303 1.00 41.19 227 PRO A N 1
ATOM 1777 C CA . PRO A 1 227 ? -16.341 -13.366 89.576 1.00 41.19 227 PRO A CA 1
ATOM 1778 C C . PRO A 1 227 ? -15.703 -14.144 90.746 1.00 41.19 227 PRO A C 1
ATOM 1780 O O . PRO A 1 227 ? -15.511 -15.357 90.694 1.00 41.19 227 PRO A O 1
ATOM 1783 N N . ALA A 1 228 ? -15.388 -13.411 91.816 1.00 38.31 228 ALA A N 1
ATOM 1784 C CA . ALA A 1 228 ? -15.077 -13.909 93.163 1.00 38.31 228 ALA A CA 1
ATOM 1785 C C . ALA A 1 228 ? -16.370 -14.468 93.828 1.00 38.31 228 ALA A C 1
ATOM 1787 O O . ALA A 1 228 ? -17.459 -14.103 93.400 1.00 38.31 228 ALA A O 1
ATOM 1788 N N . THR A 1 229 ? -16.432 -15.306 94.873 1.00 37.59 229 THR A N 1
ATOM 1789 C CA . THR A 1 229 ? -15.532 -15.660 95.989 1.00 37.59 229 THR A CA 1
ATOM 1790 C C . THR A 1 229 ? -16.138 -16.864 96.755 1.00 37.59 229 THR A C 1
ATOM 1792 O O . THR A 1 229 ? -17.339 -17.104 96.646 1.00 37.59 229 THR A O 1
ATOM 1795 N N . SER A 1 230 ? -15.353 -17.451 97.679 1.00 33.12 230 SER A N 1
ATOM 1796 C CA . SER A 1 230 ? -15.757 -18.203 98.900 1.00 33.12 230 SER A CA 1
ATOM 1797 C C . SER A 1 230 ? -16.082 -19.701 98.723 1.00 33.12 230 SER A C 1
ATOM 1799 O O . SER A 1 230 ? -16.735 -20.077 97.767 1.00 33.12 230 SER A O 1
ATOM 1801 N N . SER A 1 231 ? -15.711 -20.642 99.599 1.00 34.50 231 SER A N 1
ATOM 1802 C CA . SER A 1 231 ? -14.919 -20.658 100.840 1.00 34.50 231 SER A CA 1
ATOM 1803 C C . SER A 1 231 ? -14.695 -22.129 101.273 1.00 34.50 231 SER A C 1
ATOM 1805 O O . SER A 1 231 ? -15.409 -23.013 100.810 1.00 34.50 231 SER A O 1
ATOM 1807 N N . ILE A 1 232 ? -13.779 -22.331 102.233 1.00 35.09 232 ILE A N 1
ATOM 1808 C CA . ILE A 1 232 ? -13.636 -23.480 103.159 1.00 35.09 232 ILE A CA 1
ATOM 1809 C C . ILE A 1 232 ? -12.614 -24.579 102.774 1.00 35.09 232 ILE A C 1
ATOM 1811 O O . ILE A 1 232 ? -12.701 -25.276 101.772 1.00 35.09 232 ILE A O 1
ATOM 1815 N N . VAL A 1 233 ? -11.650 -24.716 103.686 1.00 38.97 233 VAL A N 1
ATOM 1816 C CA . VAL A 1 233 ? -10.554 -25.688 103.899 1.00 38.97 233 VAL A CA 1
ATOM 1817 C C . VAL A 1 233 ? -10.759 -26.198 105.355 1.00 38.97 233 VAL A C 1
ATOM 1819 O O . VAL A 1 233 ? -11.453 -25.480 106.085 1.00 38.97 233 VAL A O 1
ATOM 1822 N N . PRO A 1 234 ? -10.134 -27.266 105.917 1.00 52.38 234 PRO A N 1
ATOM 1823 C CA . PRO A 1 234 ? -9.499 -28.515 105.430 1.00 52.38 234 PRO A CA 1
ATOM 1824 C C . PRO A 1 234 ? -10.052 -29.799 106.134 1.00 52.38 234 PRO A C 1
ATOM 1826 O O . PRO A 1 234 ? -10.844 -29.696 107.063 1.00 52.38 234 PRO A O 1
ATOM 1829 N N . ASN A 1 235 ? -9.565 -31.002 105.765 1.00 32.12 235 ASN A N 1
ATOM 1830 C CA . ASN A 1 235 ? -8.795 -31.944 106.630 1.00 32.12 235 ASN A CA 1
ATOM 1831 C C . ASN A 1 235 ? -9.017 -33.463 106.413 1.00 32.12 235 ASN A C 1
ATOM 1833 O O . ASN A 1 235 ? -10.133 -33.960 106.319 1.00 32.12 235 ASN A O 1
ATOM 1837 N N . SER A 1 236 ? -7.877 -34.163 106.537 1.00 38.00 236 SER A N 1
ATOM 1838 C CA . SER A 1 236 ? -7.619 -35.498 107.121 1.00 38.00 236 SER A CA 1
ATOM 1839 C C . SER A 1 236 ? -7.986 -36.812 106.399 1.00 38.00 236 SER A C 1
ATOM 1841 O O . SER A 1 236 ? -9.138 -37.131 106.137 1.00 38.00 236 SER A O 1
ATOM 1843 N N . VAL A 1 237 ? -6.914 -37.597 106.218 1.00 44.41 237 VAL A N 1
ATOM 1844 C CA . VAL A 1 237 ? -6.740 -39.035 105.902 1.00 44.41 237 VAL A CA 1
ATOM 1845 C C . VAL A 1 237 ? -7.533 -39.948 106.870 1.00 44.41 237 VAL A C 1
ATOM 1847 O O . VAL A 1 237 ? -7.787 -39.526 107.999 1.00 44.41 237 VAL A O 1
ATOM 1850 N N . PRO A 1 238 ? -7.881 -41.203 106.499 1.00 45.62 238 PRO A N 1
ATOM 1851 C CA . PRO A 1 238 ? -7.071 -42.341 106.969 1.00 45.62 238 PRO A CA 1
ATOM 1852 C C . PRO A 1 238 ? -6.889 -43.510 105.968 1.00 45.62 238 PRO A C 1
ATOM 1854 O O . PRO A 1 238 ? -7.539 -43.612 104.933 1.00 45.62 238 PRO A O 1
ATOM 1857 N N . LEU A 1 239 ? -5.940 -44.372 106.343 1.00 40.06 239 LEU A N 1
ATOM 1858 C CA . LEU A 1 239 ? -5.391 -45.574 105.705 1.00 40.06 239 LEU A CA 1
ATOM 1859 C C . LEU A 1 239 ? -6.341 -46.789 105.616 1.00 40.06 239 LEU A C 1
ATOM 1861 O O . LEU A 1 239 ? -7.125 -47.018 106.530 1.00 40.06 239 LEU A O 1
ATOM 1865 N N . ALA A 1 240 ? -6.103 -47.654 104.619 1.00 41.22 240 ALA A N 1
ATOM 1866 C CA . ALA A 1 240 ? -6.143 -49.131 104.697 1.00 41.22 240 ALA A CA 1
ATOM 1867 C C . ALA A 1 240 ? -5.383 -49.698 103.463 1.00 41.22 240 ALA A C 1
ATOM 1869 O O . ALA A 1 240 ? -5.701 -49.311 102.344 1.00 41.22 240 ALA A O 1
ATOM 1870 N N . HIS A 1 241 ? -4.213 -50.351 103.598 1.00 38.59 241 HIS A N 1
ATOM 1871 C CA . HIS A 1 241 ? -3.995 -51.811 103.778 1.00 38.59 241 HIS A CA 1
ATOM 1872 C C . HIS A 1 241 ? -4.695 -52.668 102.691 1.00 38.59 241 HIS A C 1
ATOM 1874 O O . HIS A 1 241 ? -5.869 -52.454 102.443 1.00 38.59 241 HIS A O 1
ATOM 1880 N N . SER A 1 242 ? -4.134 -53.695 102.037 1.00 34.81 242 SER A N 1
ATOM 1881 C CA . SER A 1 242 ? -2.891 -54.472 102.155 1.00 34.81 242 SER A CA 1
ATOM 1882 C C . SER A 1 242 ? -2.847 -55.501 100.996 1.00 34.81 242 SER A C 1
ATOM 1884 O O . SER A 1 242 ? -3.898 -56.012 100.630 1.00 34.81 242 SER A O 1
ATOM 1886 N N . ALA A 1 243 ? -1.637 -55.819 100.516 1.00 39.38 243 ALA A N 1
ATOM 1887 C CA . ALA A 1 243 ? -1.130 -57.097 99.973 1.00 39.38 243 ALA A CA 1
ATOM 1888 C C . ALA A 1 243 ? -1.950 -57.932 98.959 1.00 39.38 243 ALA A C 1
ATOM 1890 O O . ALA A 1 243 ? -2.971 -58.510 99.320 1.00 39.38 243 ALA A O 1
ATOM 1891 N N . VAL A 1 244 ? -1.376 -58.145 97.763 1.00 37.25 244 VAL A N 1
ATOM 1892 C CA . VAL A 1 244 ? -0.626 -59.371 97.381 1.00 37.25 244 VAL A CA 1
ATOM 1893 C C . VAL A 1 244 ? 0.567 -58.953 96.525 1.00 37.25 244 VAL A C 1
ATOM 1895 O O . VAL A 1 244 ? 0.392 -58.002 95.732 1.00 37.25 244 VAL A O 1
#

pLDDT: mean 70.13, std 13.43, range [32.12, 91.0]

Radius of gyration: 39.27 Å; chains: 1; bounding box: 48×87×137 Å

Sequence (244 aa):
MLAYASLVVICQTSLLALNTREMQVAYIDHSNFVGAPAEYISDNLFIQPIGRAESAFSAIIDSLTVGIQIWRLWVIYSATRYAFAIIILPTLLFLCFVVIATQLAITVIVTVLVVARLLRIRRVHINLMGTSDISKQYMSIVAMLVESYALESVWTLAALIALFQNTSAFTFFANCSNVVDVIAYLLVIYRVSTGRGWNRETERQMIRRSTYSTTAETVTPAPQALPATSSIVPNSVPLAHSAV